Protein AF-A0A388SRF5-F1 (afdb_monomer)

Secondary structure (DSSP, 8-state):
---TT----PPP--TT---S-----HHHHHT-PBPBGGGHHHHHTTSS-GGGEEEEPTT-EEE-TTS-EEE-SS-EEEEPBSS---S-TT-----BTTB-TTT--BTTGGG--HHHHH--SS--HHHHHHTTSSBPPHHHHHHHHHHTHHHHHHHHHTT-----TTTTTS-----GGG-TTS-HHHHHHHHHHHHSHHHHHHHHHHHHHHHHHHHHHSTT--S--BPPSS------SSPPPHHHHHHHHHHHHHHHHHHHHHHHHHHHHHHHHHHH---TTTHHHHS-S-HHHHGGGGT-EEEEETTEEEEEPPPP---

Foldseek 3Di:
DDDPPPDPPDPDDDPPDPQAEPLPQPVLQVAADWAFPVLLVCLLQVVDHLLQKFKDAQQFFDQDPVRDTGGHNGMIIGGAACFQQDQDLPDTRSRGNQQPPVRSDGVSRVSGHPLNSQDTPVDNPSNVVCVPPRGDDLVSSLVSNLNSPVVVVVVVVVPDPDDDPPVVPPDPQLAASNHPPDPLVVLLVVLCVQQNCVLVVLLLQLLLVLLVVVCVVPPPDFDWDFSDLDDPDDPDPDDDDPVVVVSSVSNNVSQVSLQVSLVVLVVSLVCCCVPRVHDPSSCSSSNNDRSQSSSVVSQWHWDQDPVGITITGRGDPPD

pLDDT: mean 79.72, std 18.61, range [26.12, 98.12]

Radius of gyration: 23.51 Å; Cα contacts (8 Å, |Δi|>4): 416; chains: 1; bounding box: 69×32×76 Å

Mean predicted aligned error: 10.56 Å

Structure (mmCIF, N/CA/C/O backbone):
data_AF-A0A388SRF5-F1
#
_entry.id   AF-A0A388SRF5-F1
#
loop_
_atom_site.group_PDB
_atom_site.id
_atom_site.type_symbol
_atom_site.label_atom_id
_atom_site.label_alt_id
_atom_site.label_comp_id
_atom_site.label_asym_id
_atom_site.label_entity_id
_atom_site.label_seq_id
_atom_site.pdbx_PDB_ins_code
_atom_site.Cartn_x
_atom_site.Cartn_y
_atom_site.Cartn_z
_atom_site.occupancy
_atom_site.B_iso_or_equiv
_atom_site.auth_seq_id
_atom_site.auth_comp_id
_atom_site.auth_asym_id
_atom_site.auth_atom_id
_atom_site.pdbx_PDB_model_num
ATOM 1 N N . MET A 1 1 ? -29.590 14.985 -4.835 1.00 31.36 1 MET A N 1
ATOM 2 C CA . MET A 1 1 ? -30.450 14.327 -5.841 1.00 31.36 1 MET A CA 1
ATOM 3 C C . MET A 1 1 ? -29.876 14.630 -7.216 1.00 31.36 1 MET A C 1
ATOM 5 O O . MET A 1 1 ? -30.082 15.720 -7.735 1.00 31.36 1 MET A O 1
ATOM 9 N N . HIS A 1 2 ? -29.051 13.735 -7.749 1.00 30.69 2 HIS A N 1
ATOM 10 C CA . HIS A 1 2 ? -28.636 13.775 -9.150 1.00 30.69 2 HIS A CA 1
ATOM 11 C C . HIS A 1 2 ? -29.306 12.578 -9.807 1.00 30.69 2 HIS A C 1
ATOM 13 O O . HIS A 1 2 ? -29.075 11.446 -9.394 1.00 30.69 2 HIS A O 1
ATOM 19 N N . ASN A 1 3 ? -30.233 12.867 -10.720 1.00 26.12 3 ASN A N 1
ATOM 20 C CA . ASN A 1 3 ? -31.007 11.868 -11.442 1.00 26.12 3 ASN A CA 1
ATOM 21 C C . ASN A 1 3 ? -30.058 10.942 -12.207 1.00 26.12 3 ASN A C 1
ATOM 23 O O . ASN A 1 3 ? -29.286 11.401 -13.045 1.00 26.12 3 ASN A O 1
ATOM 27 N N . GLU A 1 4 ? -30.189 9.639 -11.981 1.00 35.47 4 GLU A N 1
ATOM 28 C CA . GLU A 1 4 ? -29.494 8.558 -12.696 1.00 35.47 4 GLU A CA 1
ATOM 29 C C . GLU A 1 4 ? -29.943 8.417 -14.170 1.00 35.47 4 GLU A C 1
ATOM 31 O O . GLU A 1 4 ? -29.686 7.402 -14.813 1.00 35.47 4 GLU A O 1
ATOM 36 N N . HIS A 1 5 ? -30.664 9.398 -14.723 1.00 38.97 5 HIS A N 1
ATOM 37 C CA . HIS A 1 5 ? -31.374 9.286 -16.003 1.00 38.97 5 HIS A CA 1
ATOM 38 C C . HIS A 1 5 ? -30.932 10.273 -17.085 1.00 38.97 5 HIS A C 1
ATOM 40 O O . HIS A 1 5 ? -31.520 10.269 -18.159 1.00 38.97 5 HIS A O 1
ATOM 46 N N . ASP A 1 6 ? -29.863 11.040 -16.861 1.00 39.50 6 ASP A N 1
ATOM 47 C CA . ASP A 1 6 ? -29.272 11.899 -17.898 1.00 39.50 6 ASP A CA 1
ATOM 48 C C . ASP A 1 6 ? -27.825 11.481 -18.206 1.00 39.50 6 ASP A C 1
ATOM 50 O O . ASP A 1 6 ? -26.863 12.239 -18.088 1.00 39.50 6 ASP A O 1
ATOM 54 N N . MET A 1 7 ? -27.661 10.211 -18.582 1.00 38.97 7 MET A N 1
ATOM 55 C CA . MET A 1 7 ? -26.461 9.750 -19.276 1.00 38.97 7 MET A CA 1
ATOM 56 C C . MET A 1 7 ? -26.741 9.829 -20.780 1.00 38.97 7 MET A C 1
ATOM 58 O O . MET A 1 7 ? -27.686 9.178 -21.234 1.00 38.97 7 MET A O 1
ATOM 62 N N . PRO A 1 8 ? -25.959 10.585 -21.576 1.00 41.16 8 PRO A N 1
ATOM 63 C CA . PRO A 1 8 ? -26.150 10.605 -23.018 1.00 41.16 8 PRO A CA 1
ATOM 64 C C . PRO A 1 8 ? -26.026 9.174 -23.539 1.00 41.16 8 PRO A C 1
ATOM 66 O O . PRO A 1 8 ? -25.048 8.481 -23.241 1.00 41.16 8 PRO A O 1
ATOM 69 N N . ALA A 1 9 ? -27.046 8.725 -24.274 1.00 40.16 9 ALA A N 1
ATOM 70 C CA . ALA A 1 9 ? -27.079 7.401 -24.870 1.00 40.16 9 ALA A CA 1
ATOM 71 C C . ALA A 1 9 ? -25.782 7.182 -25.660 1.00 40.16 9 ALA A C 1
ATOM 73 O O . ALA A 1 9 ? -25.520 7.855 -26.658 1.00 40.16 9 ALA A O 1
ATOM 74 N N . LEU A 1 10 ? -24.946 6.264 -25.169 1.00 42.97 10 LEU A N 1
ATOM 75 C CA . LEU A 1 10 ? -23.755 5.818 -25.877 1.00 42.97 10 LEU A CA 1
ATOM 76 C C . LEU A 1 10 ? -24.212 5.312 -27.244 1.00 42.97 10 LEU A C 1
ATOM 78 O O . LEU A 1 10 ? -25.029 4.394 -27.323 1.00 42.97 10 LEU A O 1
ATOM 82 N N . ALA A 1 11 ? -23.701 5.937 -28.306 1.00 38.53 11 ALA A N 1
ATOM 83 C CA . ALA A 1 11 ? -23.954 5.508 -29.673 1.00 38.53 11 ALA A CA 1
ATOM 84 C C . ALA A 1 11 ? -23.725 3.987 -29.802 1.00 38.53 11 ALA A C 1
ATOM 86 O O . ALA A 1 11 ? -22.796 3.459 -29.174 1.00 38.53 11 ALA A O 1
ATOM 87 N N . PRO A 1 12 ? -24.543 3.266 -30.593 1.00 43.41 12 PRO A N 1
ATOM 88 C CA . PRO A 1 12 ? -24.312 1.851 -30.836 1.00 43.41 12 PRO A CA 1
ATOM 89 C C . PRO A 1 12 ? -22.965 1.718 -31.550 1.00 43.41 12 PRO A C 1
ATOM 91 O O . PRO A 1 12 ? -22.741 2.327 -32.593 1.00 43.41 12 PRO A O 1
ATOM 94 N N . GLN A 1 13 ? -22.041 0.984 -30.939 1.00 47.69 13 GLN A N 1
ATOM 95 C CA . GLN A 1 13 ? -20.691 0.767 -31.456 1.00 47.69 13 GLN A CA 1
ATOM 96 C C . GLN A 1 13 ? -20.492 -0.726 -31.686 1.00 47.69 13 GLN A C 1
ATOM 98 O O . GLN A 1 13 ? -20.908 -1.536 -30.852 1.00 47.69 13 GLN A O 1
ATOM 103 N N . ASP A 1 14 ? -19.868 -1.047 -32.818 1.00 44.50 14 ASP A N 1
ATOM 104 C CA . ASP A 1 14 ? -19.641 -2.395 -33.329 1.00 44.50 14 ASP A CA 1
ATOM 105 C C . ASP A 1 14 ? -19.056 -3.349 -32.280 1.00 44.50 14 ASP A C 1
ATOM 107 O O . ASP A 1 14 ? -18.102 -3.040 -31.567 1.00 44.50 14 ASP A O 1
ATOM 111 N N . ALA A 1 15 ? -19.621 -4.554 -32.217 1.00 50.34 15 ALA A N 1
ATOM 112 C CA . ALA A 1 15 ? -19.328 -5.577 -31.215 1.00 50.34 15 ALA A CA 1
ATOM 113 C C . ALA A 1 15 ? -17.947 -6.260 -31.361 1.00 50.34 15 ALA A C 1
ATOM 115 O O . ALA A 1 15 ? -17.702 -7.265 -30.697 1.00 50.34 15 ALA A O 1
ATOM 116 N N . ALA A 1 16 ? -17.057 -5.765 -32.230 1.00 51.75 16 ALA A N 1
ATOM 117 C CA . ALA A 1 16 ? -15.935 -6.552 -32.749 1.00 51.75 16 ALA A CA 1
ATOM 118 C C . ALA A 1 16 ? -14.514 -6.084 -32.376 1.00 51.75 16 ALA A C 1
ATOM 120 O O . ALA A 1 16 ? -13.575 -6.814 -32.675 1.00 51.75 16 ALA A O 1
ATOM 121 N N . ALA A 1 17 ? -14.299 -4.945 -31.711 1.00 52.81 17 ALA A N 1
ATOM 122 C CA . ALA A 1 17 ? -12.946 -4.581 -31.271 1.00 52.81 17 ALA A CA 1
ATOM 123 C C . ALA A 1 17 ? -12.957 -3.567 -30.120 1.00 52.81 17 ALA A C 1
ATOM 125 O O . ALA A 1 17 ? -13.036 -2.365 -30.343 1.00 52.81 17 ALA A O 1
ATOM 126 N N . ASP A 1 18 ? -12.833 -4.050 -28.886 1.00 56.94 18 ASP A N 1
ATOM 127 C CA . ASP A 1 18 ? -12.350 -3.229 -27.769 1.00 56.94 18 ASP A CA 1
ATOM 128 C C . ASP A 1 18 ? -11.150 -3.973 -27.171 1.00 56.94 18 ASP A C 1
ATOM 130 O O . ASP A 1 18 ? -11.241 -4.572 -26.108 1.00 56.94 18 ASP A O 1
ATOM 134 N N . THR A 1 19 ? -10.048 -4.060 -27.926 1.00 68.00 19 THR A N 1
ATOM 135 C CA . THR A 1 19 ? -8.782 -4.672 -27.470 1.00 68.00 19 THR A CA 1
ATOM 136 C C . THR A 1 19 ? -7.872 -3.670 -26.757 1.00 68.00 19 THR A C 1
ATOM 138 O O . THR A 1 19 ? -6.746 -4.014 -26.414 1.00 68.00 19 THR A O 1
ATOM 141 N N . ASP A 1 20 ? -8.331 -2.431 -26.549 1.00 78.69 20 ASP A N 1
ATOM 142 C CA . ASP A 1 20 ? -7.516 -1.327 -26.048 1.00 78.69 20 ASP A CA 1
ATOM 143 C C . ASP A 1 20 ? -8.259 -0.431 -25.047 1.00 78.69 20 ASP A C 1
ATOM 145 O O . ASP A 1 20 ? -9.479 -0.451 -24.903 1.00 78.69 20 ASP A O 1
ATOM 149 N N . CYS A 1 21 ? -7.505 0.395 -24.320 1.00 87.19 21 CYS A N 1
ATOM 150 C CA . CYS A 1 21 ? -8.080 1.337 -23.363 1.00 87.19 21 CYS A CA 1
ATOM 151 C C . CYS A 1 21 ? -8.686 2.551 -24.078 1.00 87.19 21 CYS A C 1
ATOM 153 O O . CYS A 1 21 ? -7.993 3.276 -24.786 1.00 87.19 21 CYS A O 1
ATOM 155 N N . ARG A 1 22 ? -9.950 2.873 -23.776 1.00 88.88 22 ARG A N 1
ATOM 156 C CA . ARG A 1 22 ? -10.644 4.063 -24.313 1.00 88.88 22 ARG A CA 1
ATOM 157 C C . ARG A 1 22 ? -10.165 5.423 -23.779 1.00 88.88 22 ARG A C 1
ATOM 159 O O . ARG A 1 22 ? -10.770 6.440 -24.096 1.00 88.88 22 ARG A O 1
ATOM 166 N N . GLY A 1 23 ? -9.191 5.455 -22.867 1.00 88.88 23 GLY A N 1
ATOM 167 C CA . GLY A 1 23 ? -8.683 6.704 -22.279 1.00 88.88 23 GLY A CA 1
ATOM 168 C C . GLY A 1 23 ? -9.679 7.474 -21.395 1.00 88.88 23 GLY A C 1
ATOM 169 O O . GLY A 1 23 ? -9.514 8.668 -21.184 1.00 88.88 23 GLY A O 1
ATOM 170 N N . CYS A 1 24 ? -10.719 6.824 -20.855 1.00 90.62 24 CYS A N 1
ATOM 171 C CA . CYS A 1 24 ? -11.757 7.511 -20.064 1.00 90.62 24 CYS A CA 1
ATOM 172 C C . CYS A 1 24 ? -11.320 7.931 -18.647 1.00 90.62 24 CYS A C 1
ATOM 174 O O . CYS A 1 24 ? -12.043 8.655 -17.970 1.00 90.62 24 CYS A O 1
ATOM 176 N N . GLY A 1 25 ? -10.186 7.427 -18.152 1.00 90.19 25 GLY A N 1
ATOM 177 C CA . GLY A 1 25 ? -9.651 7.749 -16.823 1.00 90.19 25 GLY A CA 1
ATOM 178 C C . GLY A 1 25 ? -10.395 7.138 -15.623 1.00 90.19 25 GLY A C 1
ATOM 179 O O . GLY A 1 25 ? -9.896 7.241 -14.505 1.00 90.19 25 GLY A O 1
ATOM 180 N N . ILE A 1 26 ? -11.540 6.467 -15.811 1.00 90.88 26 ILE A N 1
ATOM 181 C CA . ILE A 1 26 ? -12.375 5.945 -14.707 1.00 90.88 26 ILE A CA 1
ATOM 182 C C . ILE A 1 26 ? -11.590 4.991 -13.797 1.00 90.88 26 ILE A C 1
ATOM 184 O O . ILE A 1 26 ? -11.581 5.161 -12.580 1.00 90.88 26 ILE A O 1
ATOM 188 N N . CYS A 1 27 ? -10.906 3.997 -14.365 1.00 89.81 27 CYS A N 1
ATOM 189 C CA . CYS A 1 27 ? -10.114 3.045 -13.584 1.00 89.81 27 CYS A CA 1
ATOM 190 C C . CYS A 1 27 ? -8.908 3.698 -12.899 1.00 89.81 27 CYS A C 1
ATOM 192 O O . CYS A 1 27 ? -8.581 3.368 -11.760 1.00 89.81 27 CYS A O 1
ATOM 194 N N . CYS A 1 28 ? -8.288 4.684 -13.550 1.00 92.00 28 CYS A N 1
ATOM 195 C CA . CYS A 1 28 ? -7.182 5.436 -12.980 1.00 92.00 28 CYS A CA 1
ATOM 196 C C . CYS A 1 28 ? -7.621 6.241 -11.747 1.00 92.00 28 CYS A C 1
ATOM 198 O O . CYS A 1 28 ? -6.890 6.262 -10.763 1.00 92.00 28 CYS A O 1
ATOM 200 N N . ARG A 1 29 ? -8.822 6.836 -11.756 1.00 90.88 29 ARG A N 1
ATOM 201 C CA . ARG A 1 29 ? -9.397 7.569 -10.607 1.00 90.88 29 ARG A CA 1
ATOM 202 C C . ARG A 1 29 ? -9.791 6.660 -9.439 1.00 90.88 29 ARG A C 1
ATOM 204 O O . ARG A 1 29 ? -9.851 7.117 -8.306 1.00 90.88 29 ARG A O 1
ATOM 211 N N . LYS A 1 30 ? -10.033 5.371 -9.699 1.00 85.69 30 LYS A N 1
ATOM 212 C CA . LYS A 1 30 ? -10.402 4.389 -8.668 1.00 85.69 30 LYS A CA 1
ATOM 213 C C . LYS A 1 30 ? -9.224 3.855 -7.850 1.00 85.69 30 LYS A C 1
ATOM 215 O O . LYS A 1 30 ? -9.470 3.250 -6.811 1.00 85.69 30 LYS A O 1
ATOM 220 N N . GLY A 1 31 ? -7.973 4.036 -8.283 1.00 80.94 31 GLY A N 1
ATOM 221 C CA . GLY A 1 31 ? -6.838 3.547 -7.490 1.00 80.94 31 GLY A CA 1
ATOM 222 C C . GLY A 1 31 ? -5.619 3.044 -8.244 1.00 80.94 31 GLY A C 1
ATOM 223 O O . GLY A 1 31 ? -4.676 2.640 -7.575 1.00 80.94 31 GLY A O 1
ATOM 224 N N . GLY A 1 32 ? -5.621 3.001 -9.580 1.00 86.69 32 GLY A N 1
ATOM 225 C CA . GLY A 1 32 ? -4.513 2.415 -10.348 1.00 86.69 32 GLY A CA 1
ATOM 226 C C . GLY A 1 32 ? -4.339 0.892 -10.157 1.00 86.69 32 GLY A C 1
ATOM 227 O O . GLY A 1 32 ? -4.970 0.302 -9.273 1.00 86.69 32 GLY A O 1
ATOM 228 N N . PRO A 1 33 ? -3.511 0.258 -11.004 1.00 93.75 33 PRO A N 1
ATOM 229 C CA . PRO A 1 33 ? -3.318 -1.191 -11.035 1.00 93.75 33 PRO A CA 1
ATOM 230 C C . PRO A 1 33 ? -2.450 -1.686 -9.876 1.00 93.75 33 PRO A C 1
ATOM 232 O O . PRO A 1 33 ? -1.516 -0.996 -9.448 1.00 93.75 33 PRO A O 1
ATOM 235 N N . ALA A 1 34 ? -2.728 -2.899 -9.413 1.00 95.38 34 ALA A N 1
ATOM 236 C CA . ALA A 1 34 ? -1.745 -3.719 -8.725 1.00 95.38 34 ALA A CA 1
ATOM 237 C C . ALA A 1 34 ? -0.711 -4.284 -9.704 1.00 95.38 34 ALA A C 1
ATOM 239 O O . ALA A 1 34 ? -0.944 -4.345 -10.912 1.00 95.38 34 ALA A O 1
ATOM 240 N N . LEU A 1 35 ? 0.451 -4.655 -9.168 1.00 97.38 35 LEU A N 1
ATOM 241 C CA . LEU A 1 35 ? 1.585 -5.109 -9.961 1.00 97.38 35 LEU A CA 1
ATOM 242 C C . LEU A 1 35 ? 1.737 -6.629 -9.920 1.00 97.38 35 LEU A C 1
ATOM 244 O O . LEU A 1 35 ? 1.521 -7.279 -8.891 1.00 97.38 35 LEU A O 1
ATOM 248 N N . HIS A 1 36 ? 2.142 -7.171 -11.062 1.00 97.25 36 HIS A N 1
ATOM 249 C CA . HIS A 1 36 ? 2.314 -8.597 -11.308 1.00 97.25 36 HIS A CA 1
ATOM 250 C C . HIS A 1 36 ? 3.731 -8.901 -11.798 1.00 97.25 36 HIS A C 1
ATOM 252 O O . HIS A 1 36 ? 4.481 -8.000 -12.165 1.00 97.25 36 HIS A O 1
ATOM 258 N N . ALA A 1 37 ? 4.121 -10.176 -11.802 1.00 97.25 37 ALA A N 1
ATOM 259 C CA . ALA A 1 37 ? 5.483 -10.597 -12.141 1.00 97.25 37 ALA A CA 1
ATOM 260 C C . ALA A 1 37 ? 5.952 -10.079 -13.516 1.00 97.25 37 ALA A C 1
ATOM 262 O O . ALA A 1 37 ? 7.117 -9.722 -13.684 1.00 97.25 37 ALA A O 1
ATOM 263 N N . GLU A 1 38 ? 5.04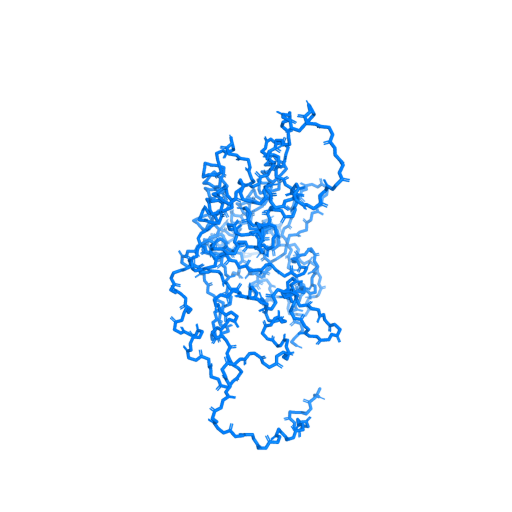0 -9.969 -14.488 1.00 95.88 38 GLU A N 1
ATOM 264 C CA . GLU A 1 38 ? 5.330 -9.401 -15.811 1.00 95.88 38 GLU A CA 1
ATOM 265 C C . GLU A 1 38 ? 5.687 -7.904 -15.777 1.00 95.88 38 GLU A C 1
ATOM 267 O O . GLU A 1 38 ? 6.398 -7.416 -16.655 1.00 95.88 38 GLU A O 1
ATOM 272 N N . ASP A 1 39 ? 5.264 -7.177 -14.742 1.00 98.12 39 ASP A N 1
ATOM 273 C CA . ASP A 1 39 ? 5.560 -5.755 -14.570 1.00 98.12 39 ASP A CA 1
ATOM 274 C C . ASP A 1 39 ? 6.981 -5.506 -14.051 1.00 98.12 39 ASP A C 1
ATOM 276 O O . ASP A 1 39 ? 7.483 -4.390 -14.173 1.00 98.12 39 ASP A O 1
ATOM 280 N N . LEU A 1 40 ? 7.683 -6.530 -13.545 1.00 97.94 40 LEU A N 1
ATOM 281 C CA . LEU A 1 40 ? 9.075 -6.402 -13.088 1.00 97.94 40 LEU A CA 1
ATOM 282 C C . LEU A 1 40 ? 10.014 -5.924 -14.209 1.00 97.94 40 LEU A C 1
ATOM 284 O O . LEU A 1 40 ? 10.985 -5.214 -13.950 1.00 97.94 40 LEU A O 1
ATOM 288 N N . ALA A 1 41 ? 9.704 -6.249 -15.469 1.00 97.25 41 ALA A N 1
ATOM 289 C CA . ALA A 1 41 ? 10.440 -5.742 -16.627 1.00 97.25 41 ALA A CA 1
ATOM 290 C C . ALA A 1 41 ? 10.391 -4.205 -16.737 1.00 97.25 41 ALA A C 1
ATOM 292 O O . ALA A 1 41 ? 11.363 -3.592 -17.175 1.00 97.25 41 ALA A O 1
ATOM 293 N N . LEU A 1 42 ? 9.303 -3.570 -16.283 1.00 97.94 42 LEU A N 1
ATOM 294 C CA . LEU A 1 42 ? 9.156 -2.112 -16.293 1.00 97.94 42 LEU A CA 1
ATOM 295 C C . LEU A 1 42 ? 10.108 -1.429 -15.302 1.00 97.94 42 LEU A C 1
ATOM 297 O O . LEU A 1 42 ? 10.551 -0.312 -15.564 1.00 97.94 42 LEU A O 1
ATOM 301 N N . PHE A 1 43 ? 10.446 -2.097 -14.194 1.00 97.38 43 PHE A N 1
ATOM 302 C CA . PHE A 1 43 ? 11.424 -1.606 -13.216 1.00 97.38 43 PHE A CA 1
ATOM 303 C C . PHE A 1 43 ? 12.855 -1.797 -13.703 1.00 97.38 43 PHE A C 1
ATOM 305 O O . PHE A 1 43 ? 13.665 -0.876 -13.597 1.00 97.38 43 PHE A O 1
ATOM 312 N N . ARG A 1 44 ? 13.158 -2.957 -14.302 1.00 95.31 44 ARG A N 1
ATOM 313 C CA . ARG A 1 44 ? 14.469 -3.206 -14.919 1.00 95.31 44 ARG A CA 1
ATOM 314 C C . ARG A 1 44 ? 14.793 -2.123 -15.950 1.00 95.31 44 ARG A C 1
ATOM 316 O O . ARG A 1 44 ? 15.806 -1.445 -15.816 1.00 95.31 44 ARG A O 1
ATOM 323 N N . ALA A 1 45 ? 13.857 -1.878 -16.868 1.00 94.44 45 ALA A N 1
ATOM 324 C CA . ALA A 1 45 ? 13.980 -0.885 -17.935 1.00 94.44 45 ALA A CA 1
ATOM 325 C C . ALA A 1 45 ? 13.851 0.583 -17.472 1.00 94.44 45 ALA A C 1
ATOM 327 O O . ALA A 1 45 ? 14.079 1.497 -18.258 1.00 94.44 45 ALA A O 1
ATOM 328 N N . GLY A 1 46 ? 13.468 0.844 -16.216 1.00 94.50 46 GLY A N 1
ATOM 329 C CA . GLY A 1 46 ? 13.333 2.207 -15.684 1.00 94.50 46 GLY A CA 1
ATOM 330 C C . GLY A 1 46 ? 12.078 2.970 -16.115 1.00 94.50 46 GLY A C 1
ATOM 331 O O . GLY A 1 46 ? 11.999 4.177 -15.905 1.00 94.50 46 GLY A O 1
ATOM 332 N N . HIS A 1 47 ? 11.080 2.295 -16.688 1.00 96.00 47 HIS A N 1
ATOM 333 C CA . HIS A 1 47 ? 9.771 2.897 -16.973 1.00 96.00 47 HIS A CA 1
ATOM 334 C C . HIS A 1 47 ? 8.936 3.098 -15.704 1.00 96.00 47 HIS A C 1
ATOM 336 O O . HIS A 1 47 ? 8.105 4.004 -15.639 1.00 96.00 47 HIS A O 1
ATOM 342 N N . LEU A 1 48 ? 9.160 2.253 -14.695 1.00 96.88 48 LEU A N 1
ATOM 343 C CA . LEU A 1 48 ? 8.649 2.404 -13.339 1.00 96.88 48 LEU A CA 1
ATOM 344 C C . LEU A 1 48 ? 9.815 2.398 -12.346 1.00 96.88 48 LEU A C 1
ATOM 346 O O . LEU A 1 48 ? 10.877 1.847 -12.622 1.00 96.88 48 LEU A O 1
ATOM 350 N N . ALA A 1 49 ? 9.592 3.004 -11.184 1.00 95.69 49 ALA A N 1
ATOM 351 C CA . ALA A 1 49 ? 10.552 3.114 -10.099 1.00 95.69 49 ALA A CA 1
ATOM 352 C C . ALA A 1 49 ? 9.837 2.807 -8.771 1.00 95.69 49 ALA A C 1
ATOM 354 O O . ALA A 1 49 ? 8.612 2.975 -8.697 1.00 95.69 49 ALA A O 1
ATOM 355 N N . PRO A 1 50 ? 10.559 2.370 -7.726 1.00 96.00 50 PRO A N 1
ATOM 356 C CA . PRO A 1 50 ? 9.984 2.089 -6.409 1.00 96.00 50 PRO A CA 1
ATOM 357 C C . PRO A 1 50 ? 9.100 3.220 -5.856 1.00 96.00 50 PRO A C 1
ATOM 359 O O . PRO A 1 50 ? 7.991 2.970 -5.395 1.00 96.00 50 PRO A O 1
ATOM 362 N N . GLU A 1 51 ? 9.517 4.479 -6.005 1.00 93.94 51 GLU A N 1
ATOM 363 C CA . GLU A 1 51 ? 8.761 5.674 -5.587 1.00 93.94 51 GLU A CA 1
ATOM 364 C C . GLU A 1 51 ? 7.408 5.866 -6.301 1.00 93.94 51 GLU A C 1
ATOM 366 O O . GLU A 1 51 ? 6.525 6.560 -5.795 1.00 93.94 51 GLU A O 1
ATOM 371 N N . HIS A 1 52 ? 7.192 5.221 -7.453 1.00 95.81 52 HIS A N 1
ATOM 372 C CA . HIS A 1 52 ? 5.898 5.207 -8.146 1.00 95.81 52 HIS A CA 1
ATOM 373 C C . HIS A 1 52 ? 4.900 4.217 -7.530 1.00 95.81 52 HIS A C 1
ATOM 375 O O . HIS A 1 52 ? 3.762 4.104 -8.002 1.00 95.81 52 HIS A O 1
ATOM 381 N N . CYS A 1 53 ? 5.307 3.491 -6.492 1.00 96.38 53 CYS A N 1
ATOM 382 C CA . CYS A 1 53 ? 4.538 2.416 -5.894 1.00 96.38 53 CYS A CA 1
ATOM 383 C C . CYS A 1 53 ? 4.112 2.738 -4.461 1.00 96.38 53 CYS A C 1
ATOM 385 O O . CYS A 1 53 ? 4.634 3.625 -3.787 1.00 96.38 53 CYS A O 1
ATOM 387 N N . LEU A 1 54 ? 3.110 1.997 -4.016 1.00 94.75 54 LEU A N 1
ATOM 388 C CA . LEU A 1 54 ? 2.641 1.919 -2.645 1.00 94.75 54 LEU A CA 1
ATOM 389 C C . LEU A 1 54 ? 2.508 0.439 -2.297 1.00 94.75 54 LEU A C 1
ATOM 391 O O . LEU A 1 54 ? 1.995 -0.338 -3.108 1.00 94.75 54 LEU A O 1
ATOM 395 N N . THR A 1 55 ? 2.876 0.085 -1.070 1.00 95.38 55 THR A N 1
ATOM 396 C CA . THR A 1 55 ? 2.608 -1.244 -0.521 1.00 95.38 55 THR A CA 1
ATOM 397 C C . THR A 1 55 ? 1.421 -1.197 0.432 1.00 95.38 55 THR A C 1
ATOM 399 O O . THR A 1 55 ? 1.372 -0.393 1.365 1.00 95.38 55 THR A O 1
ATOM 402 N N . LEU A 1 56 ? 0.450 -2.076 0.201 1.00 92.06 56 LEU A N 1
ATOM 403 C CA . LEU A 1 56 ? -0.527 -2.456 1.215 1.00 92.06 56 LEU A CA 1
ATOM 404 C C . LEU A 1 56 ? -0.004 -3.727 1.876 1.00 92.06 56 LEU A C 1
ATOM 406 O O . LEU A 1 56 ? 0.204 -4.732 1.196 1.00 92.06 56 LEU A O 1
ATOM 410 N N . ARG A 1 57 ? 0.272 -3.667 3.179 1.00 91.25 57 ARG A N 1
ATOM 411 C CA . ARG A 1 57 ? 0.863 -4.800 3.900 1.00 91.25 57 ARG A CA 1
ATOM 412 C C . ARG A 1 57 ? -0.108 -5.974 3.932 1.00 91.25 57 ARG A C 1
ATOM 414 O O . ARG A 1 57 ? -1.327 -5.784 3.874 1.00 91.25 57 ARG A O 1
ATOM 421 N N . ALA A 1 58 ? 0.443 -7.181 4.068 1.00 88.75 58 ALA A N 1
ATOM 422 C CA . ALA A 1 58 ? -0.361 -8.350 4.390 1.00 88.75 58 ALA A CA 1
ATOM 423 C C . ALA A 1 58 ? -1.279 -8.005 5.568 1.00 88.75 58 ALA A C 1
ATOM 425 O O . ALA A 1 58 ? -0.855 -7.339 6.511 1.00 88.75 58 ALA A O 1
ATOM 426 N N . GLY A 1 59 ? -2.541 -8.386 5.435 1.00 86.00 59 GLY A N 1
ATOM 427 C CA . GLY A 1 59 ? -3.616 -8.238 6.397 1.00 86.00 59 GLY A CA 1
ATOM 428 C C . GLY A 1 59 ? -4.217 -6.844 6.573 1.00 86.00 59 GLY A C 1
ATOM 429 O O . GLY A 1 59 ? -5.247 -6.706 7.233 1.00 86.00 59 GLY A O 1
ATOM 430 N N . GLU A 1 60 ? -3.667 -5.808 5.936 1.00 86.69 60 GLU A N 1
ATOM 431 C CA . GLU A 1 60 ? -4.387 -4.539 5.832 1.00 86.69 60 GLU A CA 1
ATOM 432 C C . GLU A 1 60 ? -5.739 -4.732 5.138 1.00 86.69 60 GLU A C 1
ATOM 434 O O . GLU A 1 60 ? -5.865 -5.511 4.190 1.00 86.69 60 GLU A O 1
ATOM 439 N N . LEU A 1 61 ? -6.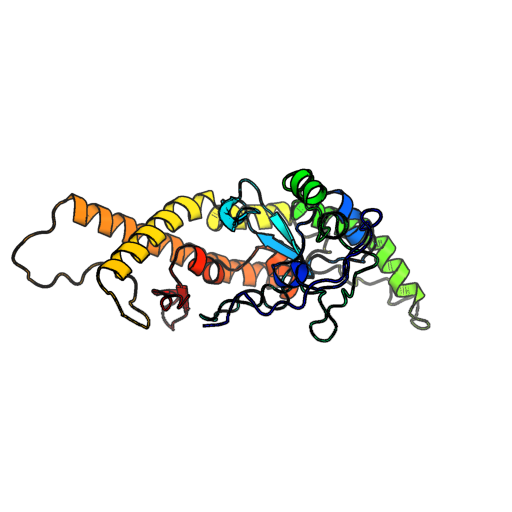742 -3.964 5.570 1.00 83.19 61 LEU A N 1
ATOM 440 C CA . LEU A 1 61 ? -8.014 -3.893 4.864 1.00 83.19 61 LEU A CA 1
ATOM 441 C C . LEU A 1 61 ? -7.818 -3.205 3.508 1.00 83.19 61 LEU A C 1
ATOM 443 O O . LEU A 1 61 ? -7.414 -2.039 3.425 1.00 83.19 61 LEU A O 1
ATOM 447 N N . ALA A 1 62 ? -8.163 -3.921 2.446 1.00 84.56 62 ALA A N 1
ATOM 448 C CA . ALA A 1 62 ? -8.205 -3.416 1.085 1.00 84.56 62 ALA A CA 1
ATOM 449 C C . ALA A 1 62 ? -9.574 -3.703 0.467 1.00 84.56 62 ALA A C 1
ATOM 451 O O . ALA A 1 62 ? -10.261 -4.655 0.836 1.00 84.56 62 ALA A O 1
ATOM 452 N N . ARG A 1 63 ? -9.985 -2.849 -0.471 1.00 85.62 63 ARG A N 1
ATOM 453 C CA . ARG A 1 63 ? -11.225 -3.050 -1.216 1.00 85.62 63 ARG A CA 1
ATOM 454 C C . ARG A 1 63 ? -10.976 -4.047 -2.340 1.00 85.62 63 ARG A C 1
ATOM 456 O O . ARG A 1 63 ? -10.108 -3.801 -3.176 1.00 85.62 63 ARG A O 1
ATOM 463 N N . ASP A 1 64 ? -11.736 -5.130 -2.352 1.00 85.69 64 ASP A N 1
ATOM 464 C CA . ASP A 1 64 ? -11.698 -6.125 -3.421 1.00 85.69 64 ASP A CA 1
ATOM 465 C C . ASP A 1 64 ? -12.624 -5.718 -4.598 1.00 85.69 64 ASP A C 1
ATOM 467 O O . ASP A 1 64 ? -13.307 -4.690 -4.543 1.00 85.69 64 ASP A O 1
ATOM 471 N N . LEU A 1 65 ? -12.633 -6.488 -5.691 1.00 81.00 65 LEU A N 1
ATOM 472 C CA . LEU A 1 65 ? -13.366 -6.207 -6.932 1.00 81.00 65 LEU A CA 1
ATOM 473 C C . LEU A 1 65 ? -14.884 -6.092 -6.739 1.00 81.00 65 LEU A C 1
ATOM 475 O O . LEU A 1 65 ? -15.533 -5.336 -7.459 1.00 81.00 65 LEU A O 1
ATOM 479 N N . ASP A 1 66 ? -15.444 -6.807 -5.765 1.00 82.38 66 ASP A N 1
ATOM 480 C CA . ASP A 1 66 ? -16.857 -6.722 -5.369 1.00 82.38 66 ASP A CA 1
ATOM 481 C C . ASP A 1 66 ? -17.164 -5.503 -4.480 1.00 82.38 66 ASP A C 1
ATOM 483 O O . ASP A 1 66 ? -18.291 -5.308 -4.022 1.00 82.38 66 ASP A O 1
ATOM 487 N N . GLY A 1 67 ? -16.154 -4.675 -4.213 1.00 82.44 67 GLY A N 1
ATOM 488 C CA . GLY A 1 67 ? -16.261 -3.494 -3.380 1.00 82.44 67 GLY A CA 1
ATOM 489 C C . GLY A 1 67 ? -16.200 -3.776 -1.882 1.00 82.44 67 GLY A C 1
ATOM 490 O O . GLY A 1 67 ? -16.240 -2.812 -1.118 1.00 82.44 67 GLY A O 1
ATOM 491 N N . GLN A 1 68 ? -16.076 -5.026 -1.436 1.00 83.75 68 GLN A N 1
ATOM 492 C CA . GLN A 1 68 ? -15.997 -5.347 -0.012 1.00 83.75 68 GLN A CA 1
ATOM 493 C C . GLN A 1 68 ? -14.596 -5.066 0.538 1.00 83.75 68 GLN A C 1
ATOM 495 O O . GLN A 1 68 ? -13.593 -5.279 -0.145 1.00 83.75 68 GLN A O 1
ATOM 500 N N . LEU A 1 69 ? -14.520 -4.576 1.778 1.00 83.44 69 LEU A N 1
ATOM 501 C CA . LEU A 1 69 ? -13.253 -4.447 2.496 1.00 83.44 69 LEU A CA 1
ATOM 502 C C . LEU A 1 69 ? -12.891 -5.793 3.109 1.00 83.44 69 LEU A C 1
ATOM 504 O O . LEU A 1 69 ? -13.674 -6.357 3.869 1.00 83.44 69 LEU A O 1
ATOM 508 N N . ARG A 1 70 ? -11.706 -6.300 2.780 1.00 85.88 70 ARG A N 1
ATOM 509 C CA . ARG A 1 70 ? -11.200 -7.572 3.293 1.00 85.88 70 ARG A CA 1
ATOM 510 C C . ARG A 1 70 ? -9.726 -7.445 3.670 1.00 85.88 70 ARG A C 1
ATOM 512 O O . ARG A 1 70 ? -9.015 -6.660 3.035 1.00 85.88 70 ARG A O 1
ATOM 519 N N . PRO A 1 71 ? -9.265 -8.176 4.697 1.00 87.69 71 PRO A N 1
ATOM 520 C CA . PRO A 1 71 ? -7.847 -8.243 5.003 1.00 87.69 71 PRO A CA 1
ATOM 521 C C . PRO A 1 71 ? -7.116 -8.929 3.849 1.00 87.69 71 PRO A C 1
ATOM 523 O O . PRO A 1 71 ? -7.572 -9.942 3.318 1.00 87.69 71 PRO A O 1
ATOM 526 N N . LEU A 1 72 ? -5.986 -8.364 3.448 1.00 88.56 72 LEU A N 1
ATOM 527 C CA . LEU A 1 72 ? -5.131 -8.956 2.430 1.00 88.56 72 LEU A CA 1
ATOM 528 C C . LEU A 1 72 ? -4.459 -10.237 2.949 1.00 88.56 72 LEU A C 1
ATOM 530 O O . LEU A 1 72 ? -3.854 -10.233 4.010 1.00 88.56 72 LEU A O 1
ATOM 534 N N . GLU A 1 73 ? -4.478 -11.333 2.197 1.00 86.94 73 GLU A N 1
ATOM 535 C CA . GLU A 1 73 ? -3.761 -12.556 2.615 1.00 86.94 73 GLU A CA 1
ATOM 536 C C . GLU A 1 73 ? -2.236 -12.409 2.527 1.00 86.94 73 GLU A C 1
ATOM 538 O O . GLU A 1 73 ? -1.477 -13.051 3.251 1.00 86.94 73 GLU A O 1
ATOM 543 N N . ARG A 1 74 ? -1.783 -11.570 1.596 1.00 89.25 74 ARG A N 1
ATOM 544 C CA . ARG A 1 74 ? -0.381 -11.281 1.292 1.00 89.25 74 ARG A CA 1
ATOM 545 C C . ARG A 1 74 ? -0.269 -9.803 0.976 1.00 89.25 74 ARG A C 1
ATOM 547 O O . ARG A 1 74 ? -1.269 -9.172 0.644 1.00 89.25 74 ARG A O 1
ATOM 554 N N . GLU A 1 75 ? 0.929 -9.248 1.059 1.00 93.19 75 GLU A N 1
ATOM 555 C CA . GLU A 1 75 ? 1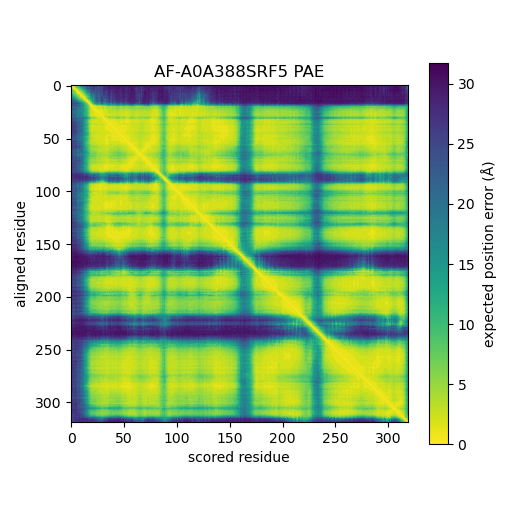.106 -7.862 0.648 1.00 93.19 75 GLU A CA 1
ATOM 556 C C . GLU A 1 75 ? 0.728 -7.632 -0.820 1.00 93.19 75 GLU A C 1
ATOM 558 O O . GLU A 1 75 ? 0.739 -8.539 -1.656 1.00 93.19 75 GLU A O 1
ATOM 563 N N . LEU A 1 76 ? 0.375 -6.387 -1.114 1.00 93.94 76 LEU A N 1
ATOM 564 C CA . LEU A 1 76 ? -0.058 -5.941 -2.421 1.00 93.94 76 LEU A CA 1
ATOM 565 C C . LEU A 1 76 ? 0.721 -4.684 -2.798 1.00 93.94 76 LEU A C 1
ATOM 567 O O . LEU A 1 76 ? 0.455 -3.601 -2.269 1.00 93.94 76 LEU A O 1
ATOM 571 N N . VAL A 1 77 ? 1.650 -4.820 -3.744 1.00 96.88 77 VAL A N 1
ATOM 572 C CA . VAL A 1 77 ? 2.319 -3.672 -4.357 1.00 96.88 77 VAL A CA 1
ATOM 573 C C . VAL A 1 77 ? 1.476 -3.168 -5.520 1.00 96.88 77 VAL A C 1
ATOM 575 O O . VAL A 1 77 ? 1.048 -3.929 -6.392 1.00 96.88 77 VAL A O 1
ATOM 578 N N . LYS A 1 78 ? 1.218 -1.864 -5.534 1.00 95.56 78 LYS A N 1
ATOM 579 C CA . LYS A 1 78 ? 0.432 -1.218 -6.581 1.00 95.56 78 LYS A CA 1
ATOM 580 C C . LYS A 1 78 ? 0.975 0.156 -6.926 1.00 95.56 78 LYS A C 1
ATOM 582 O O . LYS A 1 78 ? 1.720 0.744 -6.143 1.00 95.56 78 LYS A O 1
ATOM 587 N N . LEU A 1 79 ? 0.570 0.696 -8.073 1.00 96.00 79 LEU A N 1
ATOM 588 C CA . LEU A 1 79 ? 0.893 2.085 -8.387 1.00 96.00 79 LEU A CA 1
ATOM 589 C C . LEU A 1 79 ? 0.263 3.015 -7.350 1.00 96.00 79 LEU A C 1
ATOM 591 O O . LEU A 1 79 ? -0.919 2.886 -7.012 1.00 96.00 79 LEU A O 1
ATOM 595 N N . ARG A 1 80 ? 1.067 3.948 -6.835 1.00 93.69 80 ARG A N 1
ATOM 596 C CA . ARG A 1 80 ? 0.607 4.867 -5.796 1.00 93.69 80 ARG A CA 1
ATOM 597 C C . ARG A 1 80 ? -0.410 5.865 -6.351 1.00 93.69 80 ARG A C 1
ATOM 599 O O . ARG A 1 80 ? -0.365 6.226 -7.534 1.00 93.69 80 ARG A O 1
ATOM 606 N N . PRO A 1 81 ? -1.304 6.375 -5.498 1.00 91.19 81 PRO A N 1
ATOM 607 C CA . PRO A 1 81 ? -2.092 7.536 -5.853 1.00 91.19 81 PRO A CA 1
ATOM 608 C C . PRO A 1 81 ? -1.248 8.823 -5.845 1.00 91.19 81 PRO A C 1
ATOM 610 O O . PRO A 1 81 ? -0.184 8.888 -5.217 1.00 91.19 81 PRO A O 1
ATOM 613 N N . ARG A 1 82 ? -1.746 9.878 -6.504 1.00 86.00 82 ARG A N 1
ATOM 614 C CA . ARG A 1 82 ? -1.126 11.217 -6.496 1.00 86.00 82 ARG A CA 1
ATOM 615 C C . ARG A 1 82 ? -0.996 11.765 -5.082 1.00 86.00 82 ARG A C 1
ATOM 617 O O . ARG A 1 82 ? 0.038 12.331 -4.733 1.00 86.00 82 ARG A O 1
ATOM 624 N N . GLN A 1 83 ? -2.029 11.570 -4.266 1.00 75.81 83 GLN A N 1
ATOM 625 C CA . GLN A 1 83 ? -2.019 11.971 -2.872 1.00 75.81 83 GLN A CA 1
ATOM 626 C C . GLN A 1 83 ? -2.377 10.779 -1.994 1.00 75.81 83 GLN A C 1
ATOM 628 O O . GLN A 1 83 ? -3.534 10.401 -1.839 1.00 75.81 83 GLN A O 1
ATOM 633 N N . ILE A 1 84 ? -1.356 10.199 -1.373 1.00 65.75 84 ILE A N 1
ATOM 634 C CA . ILE A 1 84 ? -1.563 9.239 -0.293 1.00 65.75 84 ILE A CA 1
ATOM 635 C C . ILE A 1 84 ? -2.147 10.010 0.887 1.00 65.75 84 ILE A C 1
ATOM 637 O O . ILE A 1 84 ? -1.675 11.106 1.175 1.00 65.75 84 ILE A O 1
ATOM 641 N N . LEU A 1 85 ? -3.199 9.459 1.500 1.00 57.12 85 LEU A N 1
ATOM 642 C CA . LEU A 1 85 ? -3.956 9.952 2.660 1.00 57.12 85 LEU A CA 1
ATOM 643 C C . LEU A 1 85 ? -3.083 10.684 3.705 1.00 57.12 85 LEU A C 1
ATOM 645 O O . LEU A 1 85 ? -2.729 10.136 4.746 1.00 57.12 85 LEU A O 1
ATOM 649 N N . ARG A 1 86 ? -2.744 11.951 3.448 1.00 49.53 86 ARG A N 1
ATOM 650 C CA . ARG A 1 86 ? -2.063 12.829 4.399 1.00 49.53 86 ARG A CA 1
ATOM 651 C C . ARG A 1 86 ? -3.132 13.431 5.290 1.00 49.53 86 ARG A C 1
ATOM 653 O O . ARG A 1 86 ? -3.795 14.364 4.855 1.00 49.53 86 ARG A O 1
ATOM 660 N N . GLN A 1 87 ? -3.307 12.855 6.483 1.00 44.88 87 GLN A N 1
ATOM 661 C CA . GLN A 1 87 ? -3.902 13.465 7.692 1.00 44.88 87 GLN A CA 1
ATOM 662 C C . GLN A 1 87 ? -5.217 14.256 7.514 1.00 44.88 87 GLN A C 1
ATOM 664 O O . GLN A 1 87 ? -5.587 15.057 8.367 1.00 44.88 87 GLN A O 1
ATOM 669 N N . SER A 1 88 ? -5.949 14.044 6.424 1.00 38.59 88 SER A N 1
ATOM 670 C CA . SER A 1 88 ? -7.159 14.785 6.100 1.00 38.59 88 SER A CA 1
ATOM 671 C C . SER A 1 88 ? -8.360 13.881 6.300 1.00 38.59 88 SER A C 1
ATOM 673 O O . SER A 1 88 ? -8.494 12.847 5.645 1.00 38.59 88 SER A O 1
ATOM 675 N N . ALA A 1 89 ? -9.276 14.329 7.156 1.00 41.97 89 ALA A N 1
ATOM 676 C CA . ALA A 1 89 ? -10.587 13.726 7.378 1.00 41.97 89 ALA A CA 1
ATOM 677 C C . ALA A 1 89 ? -11.474 13.665 6.112 1.00 41.97 89 ALA A C 1
ATOM 679 O O . ALA A 1 89 ? -12.573 13.128 6.174 1.00 41.97 89 ALA A O 1
ATOM 680 N N . ARG A 1 90 ? -11.027 14.209 4.965 1.00 42.72 90 ARG A N 1
ATOM 681 C CA . ARG A 1 90 ? -11.779 14.220 3.695 1.00 42.72 90 ARG A CA 1
ATOM 682 C C . ARG A 1 90 ? -11.451 13.071 2.736 1.00 42.72 90 ARG A C 1
ATOM 684 O O . ARG A 1 90 ? -11.982 13.054 1.632 1.00 42.72 90 ARG A O 1
ATOM 691 N N . GLY A 1 91 ? -10.598 12.124 3.132 1.00 53.69 91 GLY A N 1
ATOM 692 C CA . GLY A 1 91 ? -10.130 11.069 2.231 1.00 53.69 91 GLY A CA 1
ATOM 693 C C . GLY A 1 91 ? -9.103 11.596 1.219 1.00 53.69 91 GLY A C 1
ATOM 694 O O . GLY A 1 91 ? -9.130 12.749 0.798 1.00 53.69 91 GLY A O 1
ATOM 695 N N . GLY A 1 92 ? -8.116 10.771 0.892 1.00 61.56 92 GLY A N 1
ATOM 696 C CA . GLY A 1 92 ? -7.049 11.095 -0.048 1.00 61.56 92 GLY A CA 1
ATOM 697 C C . GLY A 1 92 ? -7.524 10.896 -1.481 1.00 61.56 92 GLY A C 1
ATOM 698 O O . GLY A 1 92 ? -8.404 10.072 -1.736 1.00 61.56 92 GLY A O 1
ATOM 699 N N . ASP A 1 93 ? -6.925 11.634 -2.414 1.00 77.50 93 ASP A N 1
ATOM 700 C CA . ASP A 1 93 ? -7.144 11.415 -3.840 1.00 77.50 93 ASP A CA 1
ATOM 701 C C . ASP A 1 93 ? -6.494 10.092 -4.253 1.00 77.50 93 ASP A C 1
ATOM 703 O O . ASP A 1 93 ? -5.285 10.034 -4.455 1.00 77.50 93 ASP A O 1
ATOM 707 N N . TRP A 1 94 ? -7.303 9.039 -4.391 1.00 84.38 94 TRP A N 1
ATOM 708 C CA . TRP A 1 94 ? -6.866 7.719 -4.855 1.00 84.38 94 TRP A CA 1
ATOM 709 C C . TRP A 1 94 ? -6.538 7.669 -6.354 1.00 84.38 94 TRP A C 1
ATOM 711 O O . TRP A 1 94 ? -6.179 6.610 -6.869 1.00 84.38 94 TRP A O 1
ATOM 721 N N . THR A 1 95 ? -6.619 8.790 -7.070 1.00 91.56 95 THR A N 1
ATOM 722 C CA . THR A 1 95 ? -6.251 8.851 -8.481 1.00 91.56 95 THR A CA 1
ATOM 723 C C . THR A 1 95 ? -4.805 8.412 -8.687 1.00 91.56 95 THR A C 1
ATOM 725 O O . THR A 1 95 ? -3.884 8.959 -8.083 1.00 91.56 95 THR A O 1
ATOM 728 N N . CYS A 1 96 ? -4.609 7.437 -9.577 1.00 94.44 96 CYS A N 1
ATOM 729 C CA . CYS A 1 96 ? -3.307 6.923 -9.992 1.00 94.44 96 CYS A CA 1
ATOM 730 C C . CYS A 1 96 ? -2.339 8.062 -10.338 1.00 94.44 96 CYS A C 1
ATOM 732 O O . CYS A 1 96 ? -2.707 9.000 -11.052 1.00 94.44 96 CYS A O 1
ATOM 734 N N . LEU A 1 97 ? -1.091 7.942 -9.879 1.00 94.62 97 LEU A N 1
ATOM 735 C CA . LEU A 1 97 ? -0.027 8.927 -10.079 1.00 94.62 97 LEU A CA 1
ATOM 736 C C . LEU A 1 97 ? 0.097 9.411 -11.535 1.00 94.62 97 LEU A C 1
ATOM 738 O O . LEU A 1 97 ? 0.259 10.609 -11.779 1.00 94.62 97 LEU A O 1
ATOM 742 N N . PHE A 1 98 ? -0.036 8.488 -12.492 1.00 95.75 98 PHE A N 1
ATOM 743 C CA . PHE A 1 98 ? 0.189 8.732 -13.919 1.00 95.75 98 PHE A CA 1
ATOM 744 C C . PHE A 1 98 ? -1.036 9.227 -14.698 1.00 95.75 98 PHE A C 1
ATOM 746 O O . PHE A 1 98 ? -0.947 9.391 -15.917 1.00 95.75 98 PHE A O 1
ATOM 753 N N . LEU A 1 99 ? -2.185 9.445 -14.049 1.00 95.25 99 LEU A N 1
ATOM 754 C CA . LEU A 1 99 ? -3.322 10.077 -14.717 1.00 95.25 99 LEU A CA 1
ATOM 755 C C . LEU A 1 99 ? -3.101 11.588 -14.804 1.00 95.25 99 LEU A C 1
ATOM 757 O O . LEU A 1 99 ? -3.045 12.277 -13.782 1.00 95.25 99 LEU A O 1
ATOM 761 N N . ASN A 1 100 ? -3.070 12.117 -16.024 1.00 92.69 100 ASN A N 1
ATOM 762 C CA . ASN A 1 100 ? -3.302 13.532 -16.248 1.00 92.69 100 ASN A CA 1
A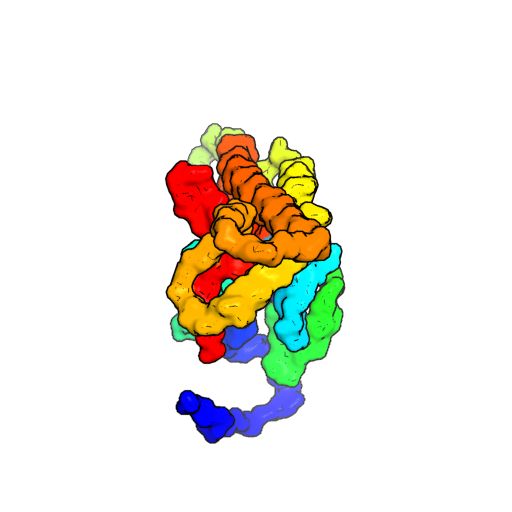TOM 763 C C . ASN A 1 100 ? -4.797 13.819 -16.065 1.00 92.69 100 ASN A C 1
ATOM 765 O O . ASN A 1 100 ? -5.641 13.339 -16.820 1.00 92.69 100 ASN A O 1
ATOM 769 N N . GLN A 1 101 ? -5.140 14.588 -15.033 1.00 88.31 101 GLN A N 1
ATOM 770 C CA . GLN A 1 101 ? -6.537 14.842 -14.690 1.00 88.31 101 GLN A CA 1
ATOM 771 C C . GLN A 1 101 ? -7.243 15.798 -15.657 1.00 88.31 101 GLN A C 1
ATOM 773 O O . GLN A 1 101 ? -8.472 15.774 -15.698 1.00 88.31 101 GLN A O 1
ATOM 778 N N . ALA A 1 102 ? -6.490 16.608 -16.412 1.00 90.25 102 ALA A N 1
ATOM 779 C CA . ALA A 1 102 ? -7.044 17.596 -17.334 1.00 90.25 102 ALA A CA 1
ATOM 780 C C . ALA A 1 102 ? -7.605 16.957 -18.613 1.00 90.25 102 ALA A C 1
ATOM 782 O O . ALA A 1 102 ? -8.615 17.416 -19.136 1.00 90.25 102 ALA A O 1
ATOM 783 N N . ASP A 1 103 ? -6.967 15.891 -19.100 1.00 92.44 103 ASP A N 1
ATOM 784 C CA . ASP A 1 103 ? -7.283 15.269 -20.393 1.00 92.44 103 ASP A CA 1
ATOM 785 C C . ASP A 1 103 ? -7.426 13.735 -20.328 1.00 92.44 103 ASP A C 1
ATOM 787 O O . ASP A 1 103 ? -7.585 13.079 -21.354 1.00 92.44 103 ASP A O 1
ATOM 791 N N . ASN A 1 104 ? -7.389 13.155 -19.123 1.00 93.06 104 ASN A N 1
ATOM 792 C CA . ASN A 1 104 ? -7.448 11.716 -18.845 1.00 93.06 104 ASN A CA 1
ATOM 793 C C . ASN A 1 104 ? -6.322 10.874 -19.475 1.00 93.06 104 ASN A C 1
ATOM 795 O O . ASN A 1 104 ? -6.410 9.641 -19.491 1.00 93.06 104 ASN A O 1
ATOM 799 N N . ARG A 1 105 ? -5.240 11.491 -19.966 1.00 92.25 105 ARG A N 1
ATOM 800 C CA . ARG A 1 105 ? -4.123 10.744 -20.553 1.00 92.25 105 ARG A CA 1
ATOM 801 C C . ARG A 1 105 ? -3.291 10.052 -19.479 1.00 92.25 105 ARG A C 1
ATOM 803 O O . ARG A 1 105 ? -3.019 10.608 -18.418 1.00 92.25 105 ARG A O 1
ATOM 810 N N . CYS A 1 106 ? -2.844 8.836 -19.778 1.00 93.56 106 CYS A N 1
ATOM 811 C CA . CYS A 1 106 ? -1.868 8.121 -18.961 1.00 93.56 106 CYS A CA 1
ATOM 812 C C . CYS A 1 106 ? -0.457 8.476 -19.440 1.00 93.56 106 CYS A C 1
ATOM 814 O O . CYS A 1 106 ? -0.124 8.226 -20.599 1.00 93.56 106 CYS A O 1
ATOM 816 N N . SER A 1 107 ? 0.383 9.029 -18.565 1.00 94.38 107 SER A N 1
ATOM 817 C CA . SER A 1 107 ? 1.761 9.392 -18.930 1.00 94.38 107 SER A CA 1
ATOM 818 C C . SER A 1 107 ? 2.672 8.184 -19.172 1.00 94.38 107 SER A C 1
ATOM 820 O O . SER A 1 107 ? 3.698 8.326 -19.825 1.00 94.38 107 SER A O 1
ATOM 822 N N . VAL A 1 108 ? 2.266 6.988 -18.733 1.00 94.88 108 VAL A N 1
ATOM 823 C CA . VAL A 1 108 ? 2.967 5.716 -18.982 1.00 94.88 108 VAL A CA 1
ATOM 824 C C . VAL A 1 108 ? 2.179 4.790 -19.914 1.00 94.88 108 VAL A C 1
ATOM 826 O O . VAL A 1 108 ? 2.294 3.575 -19.817 1.00 94.88 108 VAL A O 1
ATOM 829 N N . TYR A 1 109 ? 1.356 5.326 -20.828 1.00 93.62 109 TYR A N 1
ATOM 830 C CA . TYR A 1 109 ? 0.450 4.515 -21.661 1.00 93.62 109 TYR A CA 1
ATOM 831 C C . TYR A 1 109 ? 1.159 3.384 -22.440 1.00 93.62 109 TYR A C 1
ATOM 833 O O . TYR A 1 109 ? 0.639 2.272 -22.529 1.00 93.62 109 TYR A O 1
ATOM 841 N N . ALA A 1 110 ? 2.354 3.639 -22.979 1.00 94.75 110 ALA A N 1
ATOM 842 C CA . ALA A 1 110 ? 3.142 2.631 -23.701 1.00 94.75 110 ALA A CA 1
ATOM 843 C C . ALA A 1 110 ? 3.714 1.532 -22.784 1.00 94.75 110 ALA A C 1
ATOM 845 O O . ALA A 1 110 ? 3.971 0.420 -23.229 1.00 94.75 110 ALA A O 1
ATOM 846 N N . HIS A 1 111 ? 3.856 1.833 -21.494 1.00 96.50 111 HIS A N 1
ATOM 847 C CA . HIS A 1 111 ? 4.470 0.987 -20.471 1.00 96.50 111 HIS A CA 1
ATOM 848 C C . HIS A 1 111 ? 3.467 0.671 -19.352 1.00 96.50 111 HIS A C 1
ATOM 850 O O . HIS A 1 111 ? 3.818 0.584 -18.177 1.00 96.50 111 HIS A O 1
ATOM 856 N N . ARG A 1 112 ? 2.181 0.555 -19.712 1.00 95.44 112 ARG A N 1
ATOM 857 C CA . ARG A 1 112 ? 1.090 0.281 -18.767 1.00 95.44 112 ARG A CA 1
ATOM 858 C C . ARG A 1 112 ? 1.282 -1.080 -18.106 1.00 95.44 112 ARG A C 1
ATOM 860 O O . ARG A 1 112 ? 1.550 -2.016 -18.853 1.00 95.44 112 ARG A O 1
ATOM 867 N N . PRO A 1 113 ? 1.047 -1.221 -16.789 1.00 96.12 113 PRO A N 1
ATOM 868 C CA . PRO A 1 113 ? 1.105 -2.514 -16.106 1.00 96.12 113 PRO A CA 1
ATOM 869 C C . PRO A 1 113 ? 0.086 -3.546 -16.605 1.00 96.12 113 PRO A C 1
ATOM 871 O O . PRO A 1 113 ? -0.885 -3.196 -17.283 1.00 96.12 113 PRO A O 1
ATOM 874 N N . ALA A 1 114 ? 0.278 -4.797 -16.196 1.00 95.50 114 ALA A N 1
ATOM 875 C CA . ALA A 1 114 ? -0.539 -5.970 -16.492 1.00 95.50 114 ALA A CA 1
ATOM 876 C C . ALA A 1 114 ? -2.046 -5.713 -16.369 1.00 95.50 114 ALA A C 1
ATOM 878 O O . ALA A 1 114 ? -2.783 -5.791 -17.356 1.00 95.50 114 ALA A O 1
ATOM 879 N N . GLU A 1 115 ? -2.508 -5.304 -15.182 1.00 94.19 115 GLU A N 1
ATOM 880 C CA . GLU A 1 115 ? -3.929 -5.029 -14.940 1.00 94.19 115 GLU A CA 1
ATOM 881 C C . GLU A 1 115 ? -4.450 -3.879 -15.815 1.00 94.19 115 GLU A C 1
ATOM 883 O O . GLU A 1 115 ? -5.592 -3.913 -16.265 1.00 94.19 115 GLU A O 1
ATOM 888 N N . CYS A 1 116 ? -3.622 -2.873 -16.126 1.00 93.31 116 CYS A N 1
ATOM 889 C CA . CYS A 1 116 ? -4.018 -1.788 -17.029 1.00 93.31 116 CYS A CA 1
ATOM 890 C C . CYS A 1 116 ? -4.180 -2.240 -18.484 1.00 93.31 116 CYS A C 1
ATOM 892 O O . CYS A 1 116 ? -4.971 -1.630 -19.205 1.00 93.31 116 CYS A O 1
ATOM 894 N N . ARG A 1 117 ? -3.423 -3.249 -18.929 1.00 92.44 117 ARG A N 1
ATOM 895 C CA . ARG A 1 117 ? -3.586 -3.861 -20.256 1.00 92.44 117 ARG A CA 1
ATOM 896 C C . ARG A 1 117 ? -4.795 -4.799 -20.290 1.00 92.44 117 ARG A C 1
ATOM 898 O O . ARG A 1 117 ? -5.493 -4.843 -21.294 1.00 92.44 117 ARG A O 1
ATOM 905 N N . ALA A 1 118 ? -5.062 -5.501 -19.188 1.00 91.44 118 ALA A N 1
ATOM 906 C CA . ALA A 1 118 ? -6.174 -6.443 -19.062 1.00 91.44 118 ALA A CA 1
ATOM 907 C C . ALA A 1 118 ? -7.542 -5.772 -18.821 1.00 91.44 118 ALA A C 1
ATOM 909 O O . ALA A 1 118 ? -8.584 -6.383 -19.058 1.00 91.44 118 ALA A O 1
ATOM 910 N N . LEU A 1 119 ? -7.566 -4.538 -18.312 1.00 89.12 119 LEU A N 1
ATOM 911 C CA . LEU A 1 119 ? -8.802 -3.842 -17.967 1.00 89.12 119 LEU A CA 1
ATOM 912 C C . LEU A 1 119 ? -9.453 -3.174 -19.182 1.00 89.12 119 LEU A C 1
ATOM 914 O O . LEU A 1 119 ? -9.036 -2.098 -19.617 1.00 89.12 119 LEU A O 1
ATOM 918 N N . LEU A 1 120 ? -10.555 -3.763 -19.645 1.00 86.06 120 LEU A N 1
ATOM 919 C CA . LEU A 1 120 ? -11.393 -3.226 -20.715 1.00 86.06 120 LEU A CA 1
ATOM 920 C C . LEU A 1 120 ? -12.747 -2.778 -20.155 1.00 86.06 120 LEU A C 1
ATOM 922 O O . LEU A 1 120 ? -13.337 -3.428 -19.294 1.00 86.06 120 LEU A O 1
ATOM 926 N N . CYS A 1 121 ? -13.272 -1.651 -20.642 1.00 84.06 121 CYS A N 1
ATOM 927 C CA . CYS A 1 121 ? -14.499 -1.064 -20.088 1.00 84.06 121 CYS A CA 1
ATOM 928 C C . CYS A 1 121 ? -15.754 -1.913 -20.328 1.00 84.06 121 CYS A C 1
ATOM 930 O O . CYS A 1 121 ? -16.720 -1.775 -19.582 1.00 84.06 121 CYS A O 1
ATOM 932 N N . ARG A 1 122 ? -15.765 -2.734 -21.383 1.00 80.81 122 ARG A N 1
ATOM 933 C CA . ARG A 1 122 ? -16.904 -3.588 -21.755 1.00 80.81 122 ARG A CA 1
ATOM 934 C C . ARG A 1 122 ? -16.749 -5.039 -21.286 1.00 80.81 122 ARG A C 1
ATOM 936 O O . ARG A 1 122 ? -17.741 -5.757 -21.269 1.00 80.81 122 ARG A O 1
ATOM 943 N N . ASP A 1 123 ? -15.540 -5.459 -20.911 1.00 84.06 123 ASP A N 1
ATOM 944 C CA . ASP A 1 123 ? -15.240 -6.836 -20.513 1.00 84.06 123 ASP A CA 1
ATOM 945 C C . ASP A 1 123 ? -14.141 -6.875 -19.442 1.00 84.06 123 ASP A C 1
ATOM 947 O O . ASP A 1 123 ? -12.964 -6.648 -19.716 1.00 84.06 123 ASP A O 1
ATOM 951 N N . THR A 1 124 ? -14.522 -7.185 -18.204 1.00 87.88 124 THR A N 1
ATOM 952 C CA . THR A 1 124 ? -13.585 -7.263 -17.077 1.00 87.88 124 THR A CA 1
ATOM 953 C C . THR A 1 124 ? -13.028 -8.667 -16.853 1.00 87.88 124 THR A C 1
ATOM 955 O O . THR A 1 124 ? -12.266 -8.861 -15.910 1.00 87.88 124 THR A O 1
ATOM 958 N N . ARG A 1 125 ? -13.363 -9.666 -17.683 1.00 89.56 125 ARG A N 1
ATOM 959 C CA . ARG A 1 125 ? -12.963 -11.065 -17.437 1.00 89.56 125 ARG A CA 1
ATOM 960 C C . ARG A 1 125 ? -11.450 -11.237 -17.341 1.00 89.56 125 ARG A C 1
ATOM 962 O O . ARG A 1 125 ? -10.988 -11.963 -16.467 1.00 89.56 125 ARG A O 1
ATOM 969 N N . ALA A 1 126 ? -10.686 -10.555 -18.197 1.00 88.75 126 ALA A N 1
ATOM 970 C CA . ALA A 1 126 ? -9.227 -10.656 -18.210 1.00 88.75 126 ALA A CA 1
ATOM 971 C C . ALA A 1 126 ? -8.597 -10.119 -16.915 1.00 88.75 126 ALA A C 1
ATOM 973 O O . ALA A 1 126 ? -7.786 -10.809 -16.303 1.00 88.75 126 ALA A O 1
ATOM 974 N N . ILE A 1 127 ? -9.010 -8.933 -16.449 1.00 88.94 127 ILE A N 1
ATOM 975 C CA . ILE A 1 127 ? -8.523 -8.405 -15.168 1.00 88.94 127 ILE A CA 1
ATOM 976 C C . ILE A 1 127 ? -9.009 -9.252 -13.988 1.00 88.94 127 ILE A C 1
ATOM 978 O O . ILE A 1 127 ? -8.236 -9.492 -13.073 1.00 88.94 127 ILE A O 1
ATOM 982 N N . THR A 1 128 ? -10.242 -9.766 -14.008 1.00 88.81 128 THR A N 1
ATOM 983 C CA . THR A 1 128 ? -10.739 -10.651 -12.944 1.00 88.81 128 THR A CA 1
ATOM 984 C C . THR A 1 128 ? -9.953 -11.961 -12.881 1.00 88.81 128 THR A C 1
ATOM 986 O O . THR A 1 128 ? -9.682 -12.441 -11.789 1.00 88.81 128 THR A O 1
ATOM 989 N N . ALA A 1 129 ? -9.553 -12.526 -14.023 1.00 89.56 129 ALA A N 1
ATOM 990 C CA . ALA A 1 129 ? -8.718 -13.727 -14.068 1.00 89.56 129 ALA A CA 1
ATOM 991 C C . ALA A 1 129 ? -7.275 -13.461 -13.608 1.00 89.56 129 ALA A C 1
ATOM 993 O O . ALA A 1 129 ? -6.650 -14.329 -13.004 1.00 89.56 129 ALA A O 1
ATOM 994 N N . LEU A 1 130 ? -6.751 -12.265 -13.887 1.00 90.00 130 LEU A N 1
ATOM 995 C CA . LEU A 1 130 ? -5.437 -11.829 -13.415 1.00 90.00 130 LEU A CA 1
ATOM 996 C C . LEU A 1 130 ? -5.448 -11.484 -11.915 1.00 90.00 130 LEU A C 1
ATOM 998 O O . LEU A 1 130 ? -4.432 -11.629 -11.233 1.00 90.00 130 LEU A O 1
ATOM 1002 N N . HIS A 1 131 ? -6.593 -11.046 -11.389 1.00 82.00 131 HIS A N 1
ATOM 1003 C CA . HIS A 1 131 ? -6.758 -10.597 -10.012 1.00 82.00 131 HIS A CA 1
ATOM 1004 C C . HIS A 1 131 ? -6.438 -11.720 -9.020 1.00 82.00 131 HIS A C 1
ATOM 1006 O O . HIS A 1 131 ? -7.192 -12.673 -8.853 1.00 82.00 131 HIS A O 1
ATOM 1012 N N . GLY A 1 132 ? -5.289 -11.595 -8.355 1.00 80.81 132 GLY A N 1
ATOM 1013 C CA . GLY A 1 132 ? -4.780 -12.584 -7.398 1.00 80.81 132 GLY A CA 1
ATOM 1014 C C . GLY A 1 132 ? -3.718 -13.541 -7.950 1.00 80.81 132 GLY A C 1
ATOM 1015 O O . GLY A 1 132 ? -3.123 -14.281 -7.172 1.00 80.81 132 GLY A O 1
ATOM 1016 N N . VAL A 1 133 ? -3.410 -13.501 -9.247 1.00 87.75 133 VAL A N 1
ATOM 1017 C CA . VAL A 1 133 ? -2.399 -14.368 -9.871 1.00 87.75 133 VAL A CA 1
ATOM 1018 C C . VAL A 1 133 ? -1.074 -13.628 -10.011 1.00 87.75 133 VAL A C 1
ATOM 1020 O O . VAL A 1 133 ? -1.038 -12.536 -10.558 1.00 87.75 133 VAL A O 1
ATOM 1023 N N . GLY A 1 134 ? 0.036 -14.219 -9.563 1.00 88.94 134 GLY A N 1
ATOM 1024 C CA . GLY A 1 134 ? 1.380 -13.697 -9.853 1.00 88.94 134 GLY A CA 1
ATOM 1025 C C . GLY A 1 134 ? 1.640 -12.271 -9.353 1.00 88.94 134 GLY A C 1
ATOM 1026 O O . GLY A 1 134 ? 2.352 -11.527 -10.025 1.00 88.94 134 GLY A O 1
ATOM 1027 N N . ARG A 1 135 ? 1.040 -11.872 -8.221 1.00 94.06 135 ARG A N 1
ATOM 1028 C CA . ARG A 1 135 ? 1.318 -10.582 -7.568 1.00 94.06 135 ARG A CA 1
ATOM 1029 C C . ARG A 1 135 ? 2.775 -10.517 -7.111 1.00 94.06 135 ARG A C 1
ATOM 1031 O O . ARG A 1 135 ? 3.310 -11.523 -6.648 1.00 94.06 135 ARG A O 1
ATOM 1038 N N . VAL A 1 136 ? 3.379 -9.337 -7.211 1.00 96.75 136 VAL A N 1
ATOM 1039 C CA . VAL A 1 136 ? 4.757 -9.104 -6.750 1.00 96.75 136 VAL A CA 1
ATOM 1040 C C . VAL A 1 136 ? 4.795 -8.601 -5.315 1.00 96.75 136 VAL A C 1
ATOM 1042 O O . VAL A 1 136 ? 3.916 -7.853 -4.877 1.00 96.75 136 VAL A O 1
ATOM 1045 N N . SER A 1 137 ? 5.850 -8.994 -4.613 1.00 96.56 137 SER A N 1
ATOM 1046 C CA . SER A 1 137 ? 6.263 -8.435 -3.331 1.00 96.56 137 SER A CA 1
ATOM 1047 C C . SER A 1 137 ? 7.118 -7.179 -3.523 1.00 96.56 137 SER A C 1
ATOM 1049 O O . SER A 1 137 ? 7.643 -6.904 -4.610 1.00 96.56 137 SER A O 1
ATOM 1051 N N . ARG A 1 138 ? 7.320 -6.415 -2.448 1.00 96.44 138 ARG A N 1
ATOM 1052 C CA . ARG A 1 138 ? 8.266 -5.291 -2.453 1.00 96.44 138 ARG A CA 1
ATOM 1053 C C . ARG A 1 138 ? 9.708 -5.769 -2.653 1.00 96.44 138 ARG A C 1
ATOM 1055 O O . ARG A 1 138 ? 10.495 -5.074 -3.290 1.00 96.44 138 ARG A O 1
ATOM 1062 N N . LEU A 1 139 ? 10.039 -6.977 -2.187 1.00 96.81 139 LEU A N 1
ATOM 1063 C CA . LEU A 1 139 ? 11.351 -7.592 -2.410 1.00 96.81 139 LEU A CA 1
ATOM 1064 C C . LEU A 1 139 ? 11.579 -7.945 -3.884 1.00 96.81 139 LEU A C 1
ATOM 1066 O O . LEU A 1 139 ? 12.669 -7.696 -4.391 1.00 96.81 139 LEU A O 1
ATOM 1070 N N . ASP A 1 140 ? 10.555 -8.430 -4.593 1.00 97.69 140 ASP A N 1
ATOM 1071 C CA . ASP A 1 140 ? 10.651 -8.694 -6.037 1.00 97.69 140 ASP A CA 1
ATOM 1072 C C . ASP A 1 140 ? 10.930 -7.403 -6.818 1.00 97.69 140 ASP A C 1
ATOM 1074 O O . ASP A 1 140 ? 11.770 -7.374 -7.719 1.00 97.69 140 ASP A O 1
ATOM 1078 N N . VAL A 1 141 ? 10.250 -6.311 -6.448 1.00 97.56 141 VAL A N 1
ATOM 1079 C CA . VAL A 1 141 ? 10.454 -4.992 -7.062 1.00 97.56 141 VAL A CA 1
ATOM 1080 C C . VAL A 1 141 ? 11.851 -4.450 -6.758 1.00 97.56 141 VAL A C 1
ATOM 1082 O O . VAL A 1 141 ? 12.501 -3.937 -7.666 1.00 97.56 141 VAL A O 1
ATOM 1085 N N . LEU A 1 142 ? 12.340 -4.586 -5.521 1.00 96.25 142 LEU A N 1
ATOM 1086 C CA . LEU A 1 142 ? 13.702 -4.187 -5.146 1.00 96.25 142 LEU A CA 1
ATOM 1087 C C . LEU A 1 142 ? 14.760 -4.975 -5.926 1.00 96.25 142 LEU A C 1
ATOM 1089 O O . LEU A 1 142 ? 15.700 -4.377 -6.449 1.00 96.25 142 LEU A O 1
ATOM 1093 N N . ALA A 1 143 ? 14.584 -6.290 -6.061 1.00 95.62 143 ALA A N 1
ATOM 1094 C CA . ALA A 1 143 ? 15.475 -7.138 -6.845 1.00 95.62 143 ALA A CA 1
ATOM 1095 C C . ALA A 1 143 ? 15.487 -6.721 -8.324 1.00 95.62 143 ALA A C 1
ATOM 1097 O O . ALA A 1 143 ? 16.548 -6.433 -8.875 1.00 95.62 143 ALA A O 1
ATOM 1098 N N . ALA A 1 144 ? 14.313 -6.578 -8.949 1.00 95.94 144 ALA A N 1
ATOM 1099 C CA . ALA A 1 144 ? 14.201 -6.136 -10.340 1.00 95.94 14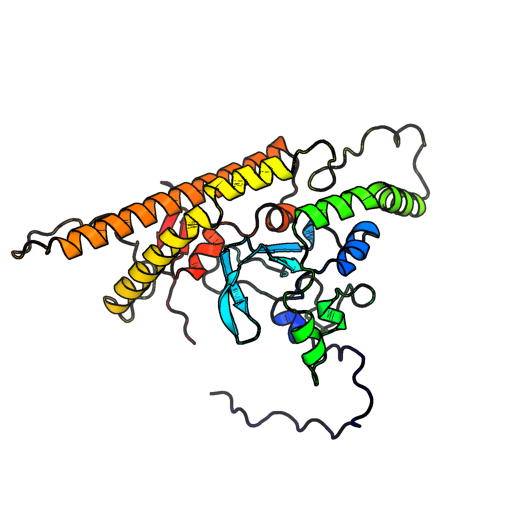4 ALA A CA 1
ATOM 1100 C C . ALA A 1 144 ? 14.770 -4.721 -10.558 1.00 95.94 144 ALA A C 1
ATOM 1102 O O . ALA A 1 144 ? 15.398 -4.439 -11.583 1.00 95.94 144 ALA A O 1
ATOM 1103 N N . TRP A 1 145 ? 14.578 -3.821 -9.591 1.00 94.69 145 TRP A N 1
ATOM 1104 C CA . TRP A 1 145 ? 15.158 -2.484 -9.623 1.00 94.69 145 TRP A CA 1
ATOM 1105 C C . TRP A 1 145 ? 16.687 -2.539 -9.573 1.00 94.69 145 TRP A C 1
ATOM 1107 O O . TRP A 1 145 ? 17.334 -1.882 -10.390 1.00 94.69 145 TRP A O 1
ATOM 1117 N N . ALA A 1 146 ? 17.269 -3.345 -8.686 1.00 91.94 146 ALA A N 1
ATOM 1118 C CA . ALA A 1 146 ? 18.715 -3.531 -8.594 1.00 91.94 146 ALA A CA 1
ATOM 1119 C C . ALA A 1 146 ? 19.303 -4.176 -9.864 1.00 91.94 146 ALA A C 1
ATOM 1121 O O . ALA A 1 146 ? 20.305 -3.689 -10.384 1.00 91.94 146 ALA A O 1
ATOM 1122 N N . GLU A 1 147 ? 18.649 -5.203 -10.417 1.00 92.69 147 GLU A N 1
ATOM 1123 C CA . GLU A 1 147 ? 19.063 -5.883 -11.655 1.00 92.69 147 GLU A CA 1
ATOM 1124 C C . GLU A 1 147 ? 19.207 -4.911 -12.838 1.00 92.69 147 GLU A C 1
ATOM 1126 O O . GLU A 1 147 ? 20.183 -4.973 -13.582 1.00 92.69 147 GLU A O 1
ATOM 1131 N N . GLY A 1 148 ? 18.265 -3.975 -12.995 1.00 90.88 148 GLY A N 1
ATOM 1132 C CA . GLY A 1 148 ? 18.296 -2.990 -14.083 1.00 90.88 148 GLY A CA 1
ATOM 1133 C C . GLY A 1 148 ? 19.240 -1.800 -13.869 1.00 90.88 148 GLY A C 1
ATOM 1134 O O . GLY A 1 148 ? 19.310 -0.919 -14.725 1.00 90.88 148 GLY A O 1
ATOM 1135 N N . ALA A 1 149 ? 19.950 -1.716 -12.737 1.00 89.00 149 ALA A N 1
ATOM 1136 C CA . ALA A 1 149 ? 20.717 -0.520 -12.379 1.00 89.00 149 ALA A CA 1
ATOM 1137 C C . ALA A 1 149 ? 21.802 -0.162 -13.413 1.00 89.00 149 ALA A C 1
ATOM 1139 O O . ALA A 1 149 ? 21.946 1.007 -13.769 1.00 89.00 149 ALA A O 1
ATOM 1140 N N . ALA A 1 150 ? 22.525 -1.157 -13.938 1.00 86.00 150 ALA A N 1
ATOM 1141 C CA . ALA A 1 150 ? 23.594 -0.942 -14.919 1.00 86.00 150 ALA A CA 1
ATOM 1142 C C . ALA A 1 150 ? 23.073 -0.426 -16.275 1.00 86.00 150 ALA A C 1
ATOM 1144 O O . ALA A 1 150 ? 23.673 0.464 -16.885 1.00 86.00 150 ALA A O 1
ATOM 1145 N N . GLU A 1 151 ? 21.939 -0.961 -16.733 1.00 85.88 151 GLU A N 1
ATOM 1146 C CA . GLU A 1 151 ? 21.289 -0.548 -17.981 1.00 85.88 151 GLU A CA 1
ATOM 1147 C C . GLU A 1 151 ? 20.766 0.889 -17.872 1.00 85.88 151 GLU A C 1
ATOM 1149 O O . GLU A 1 151 ? 21.055 1.724 -18.732 1.00 85.88 151 GLU A O 1
ATOM 1154 N N . ARG A 1 152 ? 20.092 1.223 -16.763 1.00 88.88 152 ARG A N 1
ATOM 1155 C CA . ARG A 1 152 ? 19.595 2.584 -16.512 1.00 88.88 152 ARG A CA 1
ATOM 1156 C C . ARG A 1 152 ? 20.719 3.610 -16.367 1.00 88.88 152 ARG A C 1
ATOM 1158 O O . ARG A 1 152 ? 20.587 4.722 -16.874 1.00 88.88 152 ARG A O 1
ATOM 1165 N N . ALA A 1 153 ? 21.830 3.245 -15.721 1.00 82.81 153 ALA A N 1
ATOM 1166 C CA . ALA A 1 153 ? 23.002 4.115 -15.622 1.00 82.81 153 ALA A CA 1
ATOM 1167 C C . ALA A 1 153 ? 23.592 4.416 -17.010 1.00 82.81 153 ALA A C 1
ATOM 1169 O O . ALA A 1 153 ? 23.902 5.564 -17.321 1.00 82.81 153 ALA A O 1
ATOM 1170 N N . SER A 1 154 ? 23.673 3.403 -17.876 1.00 79.38 154 SER A N 1
ATOM 1171 C CA . SER A 1 154 ? 24.194 3.548 -19.241 1.00 79.38 154 SER A CA 1
ATOM 1172 C C . SER A 1 154 ? 23.286 4.422 -20.121 1.00 79.38 154 SER A C 1
ATOM 1174 O O . SER A 1 154 ? 23.776 5.259 -20.879 1.00 79.38 154 SER A O 1
ATOM 1176 N N . ALA A 1 155 ? 21.962 4.292 -19.982 1.00 76.12 155 ALA A N 1
ATOM 1177 C CA . ALA A 1 155 ? 20.982 5.127 -20.683 1.00 76.12 155 ALA A CA 1
ATOM 1178 C C . ALA A 1 155 ? 21.037 6.613 -20.267 1.00 76.12 155 ALA A C 1
ATOM 1180 O O . ALA A 1 155 ? 20.786 7.494 -21.096 1.00 76.12 155 ALA A O 1
ATOM 1181 N N . ALA A 1 156 ? 21.390 6.898 -19.007 1.00 68.62 156 ALA A N 1
ATOM 1182 C CA . ALA A 1 156 ? 21.534 8.260 -18.491 1.00 68.62 156 ALA A CA 1
ATOM 1183 C C . ALA A 1 156 ? 22.769 8.986 -19.062 1.00 68.62 156 ALA A C 1
ATOM 1185 O O . ALA A 1 156 ? 22.681 10.166 -19.395 1.00 68.62 156 ALA A O 1
ATOM 1186 N N . VAL A 1 157 ? 23.894 8.282 -19.239 1.00 61.75 157 VAL A N 1
ATOM 1187 C CA . VAL A 1 157 ? 25.142 8.857 -19.784 1.00 61.75 157 VAL A CA 1
ATOM 1188 C C . VAL A 1 157 ? 25.026 9.163 -21.282 1.00 61.75 157 VAL A C 1
ATOM 1190 O O . VAL A 1 157 ? 25.553 10.167 -21.751 1.00 61.75 157 VAL A O 1
ATOM 1193 N N . GLY A 1 158 ? 24.266 8.359 -22.037 1.00 56.31 158 GLY A N 1
ATOM 1194 C CA . GLY A 1 158 ? 23.996 8.605 -23.462 1.00 56.31 158 GLY A CA 1
ATOM 1195 C C . GLY A 1 158 ? 23.163 9.861 -23.767 1.00 56.31 158 GLY A C 1
ATOM 1196 O O . GLY A 1 158 ? 22.995 10.197 -24.935 1.00 56.31 158 GLY A O 1
ATOM 1197 N N . HIS A 1 159 ? 22.642 10.548 -22.742 1.00 54.59 159 HIS A N 1
ATOM 1198 C CA . HIS A 1 159 ? 21.893 11.806 -22.858 1.00 54.59 159 HIS A CA 1
ATOM 1199 C C . HIS A 1 159 ? 22.664 13.031 -22.329 1.00 54.59 159 HIS A C 1
ATOM 1201 O O . HIS A 1 159 ? 22.127 14.139 -22.359 1.00 54.59 159 HIS A O 1
ATOM 1207 N N . SER A 1 160 ? 23.906 12.866 -21.854 1.00 47.34 160 SER A N 1
ATOM 1208 C CA . SER A 1 160 ? 24.747 13.964 -21.363 1.00 47.34 160 SER A CA 1
ATOM 1209 C C . SER A 1 160 ? 25.994 14.144 -22.235 1.00 47.34 160 SER A C 1
ATOM 1211 O O . SER A 1 160 ? 27.046 13.571 -21.954 1.00 47.34 160 SER A O 1
ATOM 1213 N N . ASP A 1 161 ? 25.907 14.986 -23.267 1.00 48.72 161 ASP A N 1
ATOM 1214 C CA . ASP A 1 161 ? 27.081 15.497 -23.991 1.00 48.72 161 ASP A CA 1
ATOM 1215 C C . ASP A 1 161 ? 27.785 16.574 -23.145 1.00 48.72 161 ASP A C 1
ATOM 1217 O O . ASP A 1 161 ? 27.655 17.760 -23.424 1.00 48.72 161 ASP A O 1
ATOM 1221 N N . SER A 1 162 ? 28.470 16.159 -22.071 1.00 55.53 162 SER A N 1
ATOM 1222 C CA . SER A 1 162 ? 29.655 16.807 -21.467 1.00 55.53 162 SER A CA 1
ATOM 1223 C C . SER A 1 162 ? 29.806 16.430 -19.986 1.00 55.53 162 SER A C 1
ATOM 1225 O O . SER A 1 162 ? 29.125 17.005 -19.137 1.00 55.53 162 SER A O 1
ATOM 1227 N N . ALA A 1 163 ? 30.743 15.539 -19.660 1.00 45.50 163 ALA A N 1
ATOM 1228 C CA . ALA A 1 163 ? 31.449 15.541 -18.373 1.00 45.50 163 ALA A CA 1
ATOM 1229 C C . ALA A 1 163 ? 32.714 14.669 -18.448 1.00 45.50 163 ALA A C 1
ATOM 1231 O O . ALA A 1 163 ? 32.713 13.607 -19.069 1.00 45.50 163 ALA A O 1
ATOM 1232 N N . ASP A 1 164 ? 33.787 15.144 -17.815 1.00 49.91 164 ASP A N 1
ATOM 1233 C CA . ASP A 1 164 ? 35.104 14.506 -17.730 1.00 49.91 164 ASP A CA 1
ATOM 1234 C C . ASP A 1 164 ? 35.043 13.056 -17.181 1.00 49.91 164 ASP A C 1
ATOM 1236 O O . ASP A 1 164 ? 34.368 12.791 -16.181 1.00 49.91 164 ASP A O 1
ATOM 1240 N N . PRO A 1 165 ? 35.801 12.101 -17.757 1.00 49.81 165 PRO A N 1
ATOM 1241 C CA . PRO A 1 165 ? 35.755 10.682 -17.382 1.00 49.81 165 PRO A CA 1
ATOM 1242 C C . PRO A 1 165 ? 36.430 10.348 -16.036 1.00 49.81 165 PRO A C 1
ATOM 1244 O O . PRO A 1 165 ? 36.441 9.188 -15.632 1.00 49.81 165 PRO A O 1
ATOM 1247 N N . ALA A 1 166 ? 37.007 11.332 -15.337 1.00 42.22 166 ALA A N 1
ATOM 1248 C CA . ALA A 1 166 ? 37.748 11.114 -14.091 1.00 42.22 166 ALA A CA 1
ATOM 1249 C C . ALA A 1 166 ? 36.930 11.364 -12.805 1.00 42.22 166 ALA A C 1
ATOM 1251 O O . ALA A 1 166 ? 37.363 10.932 -11.740 1.00 42.22 166 ALA A O 1
ATOM 1252 N N . ASP A 1 167 ? 35.751 11.994 -12.897 1.00 39.91 167 ASP A N 1
ATOM 1253 C CA . ASP A 1 167 ? 34.844 12.235 -11.751 1.00 39.91 167 ASP A CA 1
ATOM 1254 C C . ASP A 1 167 ? 33.634 11.270 -11.745 1.00 39.91 167 ASP A C 1
ATOM 1256 O O . ASP A 1 167 ? 32.946 11.085 -10.744 1.00 39.91 167 ASP A O 1
ATOM 1260 N N . SER A 1 168 ? 33.406 10.568 -12.859 1.00 45.75 168 SER A N 1
ATOM 1261 C CA . SER A 1 168 ? 32.310 9.603 -13.064 1.00 45.75 168 SER A CA 1
ATOM 1262 C C . SER A 1 168 ? 32.547 8.227 -12.422 1.00 45.75 168 SER A C 1
ATOM 1264 O O . SER A 1 168 ? 31.657 7.377 -12.429 1.00 45.75 168 SER A 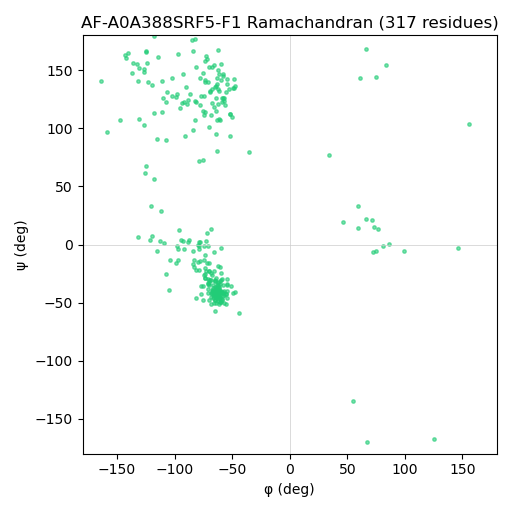O 1
ATOM 1266 N N . ALA A 1 169 ? 33.724 8.007 -11.829 1.00 37.44 169 ALA A N 1
ATOM 1267 C CA . ALA A 1 169 ? 34.090 6.765 -11.145 1.00 37.44 169 ALA A CA 1
ATOM 1268 C C . ALA A 1 169 ? 33.916 6.824 -9.615 1.00 37.44 169 ALA A C 1
ATOM 1270 O O . ALA A 1 169 ? 34.151 5.822 -8.936 1.00 37.44 169 ALA A O 1
ATOM 1271 N N . ASN A 1 170 ? 33.493 7.963 -9.056 1.00 36.53 170 ASN A N 1
ATOM 1272 C CA . ASN A 1 170 ? 33.291 8.109 -7.621 1.00 36.53 170 ASN A CA 1
ATOM 1273 C C . ASN A 1 170 ? 31.796 8.150 -7.297 1.00 36.53 170 ASN A C 1
ATOM 1275 O O . ASN A 1 170 ? 31.178 9.205 -7.300 1.00 36.53 170 ASN A O 1
ATOM 1279 N N . GLN A 1 171 ? 31.221 6.970 -7.053 1.00 43.50 171 GLN A N 1
ATOM 1280 C CA . GLN A 1 171 ? 30.029 6.772 -6.224 1.00 43.50 171 GLN A CA 1
ATOM 1281 C C . GLN A 1 171 ? 28.991 7.912 -6.292 1.00 43.50 171 GLN A C 1
ATOM 1283 O O . GLN A 1 171 ? 28.776 8.630 -5.314 1.00 43.50 171 GLN A O 1
ATOM 1288 N N . ALA A 1 172 ? 28.203 7.972 -7.368 1.00 40.69 172 ALA A N 1
ATOM 1289 C CA . ALA A 1 172 ? 26.777 8.179 -7.137 1.00 40.69 172 ALA A CA 1
ATOM 1290 C C . ALA A 1 172 ? 26.321 6.936 -6.364 1.00 40.69 172 ALA A C 1
ATOM 1292 O O . ALA A 1 172 ? 25.913 5.942 -6.962 1.00 40.69 172 ALA A O 1
ATOM 1293 N N . ALA A 1 173 ? 26.575 6.924 -5.050 1.00 47.62 173 ALA A N 1
ATOM 1294 C CA . ALA A 1 173 ? 26.182 5.845 -4.170 1.00 47.62 173 ALA A CA 1
ATOM 1295 C C . ALA A 1 173 ? 24.699 5.643 -4.437 1.00 47.62 173 ALA A C 1
ATOM 1297 O O . ALA A 1 173 ? 23.908 6.557 -4.206 1.00 47.62 173 ALA A O 1
ATOM 1298 N N . LEU A 1 174 ? 24.353 4.501 -5.033 1.00 60.81 174 LEU A N 1
ATOM 1299 C CA . LEU A 1 174 ? 22.970 4.120 -5.237 1.00 60.81 174 LEU A CA 1
ATOM 1300 C C . LEU A 1 174 ? 22.302 4.294 -3.869 1.00 60.81 174 LEU A C 1
ATOM 1302 O O . LEU A 1 174 ? 22.684 3.623 -2.915 1.00 60.81 174 LEU A O 1
ATOM 1306 N N . ALA A 1 175 ? 21.434 5.291 -3.740 1.00 69.38 175 ALA A N 1
ATOM 1307 C CA . ALA A 1 175 ? 20.782 5.644 -2.488 1.00 69.38 175 ALA A CA 1
ATOM 1308 C C . ALA A 1 175 ? 19.394 4.999 -2.447 1.00 69.38 175 ALA A C 1
ATOM 1310 O O . ALA A 1 175 ? 18.878 4.541 -3.473 1.00 69.38 175 ALA A O 1
ATOM 1311 N N . GLY A 1 176 ? 18.805 4.935 -1.255 1.00 82.69 176 GLY A N 1
ATOM 1312 C CA . GLY A 1 176 ? 17.468 4.384 -1.068 1.00 82.69 176 GLY A CA 1
ATOM 1313 C C . GLY A 1 176 ? 17.316 2.965 -1.611 1.00 82.69 176 GLY A C 1
ATOM 1314 O O . GLY A 1 176 ? 18.178 2.106 -1.401 1.00 82.69 176 GLY A O 1
ATOM 1315 N N . CYS A 1 177 ? 16.223 2.712 -2.331 1.00 85.88 177 CYS A N 1
ATOM 1316 C CA . CYS A 1 177 ? 15.885 1.388 -2.861 1.00 85.88 177 CYS A CA 1
ATOM 1317 C C . CYS A 1 177 ? 16.937 0.824 -3.827 1.00 85.88 177 CYS A C 1
ATOM 1319 O O . CYS A 1 177 ? 16.955 -0.378 -4.078 1.00 85.88 177 CYS A O 1
ATOM 1321 N N . ALA A 1 178 ? 17.797 1.672 -4.397 1.00 80.44 178 ALA A N 1
ATOM 1322 C CA . ALA A 1 178 ? 18.840 1.245 -5.319 1.00 80.44 178 ALA A CA 1
ATOM 1323 C C . ALA A 1 178 ? 20.110 0.744 -4.608 1.00 80.44 178 ALA A C 1
ATOM 1325 O O . ALA A 1 178 ? 20.966 0.157 -5.267 1.00 80.44 178 ALA A O 1
ATOM 1326 N N . ASN A 1 179 ? 20.259 0.984 -3.300 1.00 82.56 179 ASN A N 1
ATOM 1327 C CA . ASN A 1 179 ? 21.485 0.679 -2.570 1.00 82.56 179 ASN A CA 1
ATOM 1328 C C . ASN A 1 179 ? 21.649 -0.835 -2.324 1.00 82.56 179 ASN A C 1
ATOM 1330 O O . ASN A 1 179 ? 20.920 -1.386 -1.495 1.00 82.56 179 ASN A O 1
ATOM 1334 N N . PRO A 1 180 ? 22.630 -1.517 -2.950 1.00 78.44 180 PRO A N 1
ATOM 1335 C CA . PRO A 1 180 ? 22.830 -2.953 -2.752 1.00 78.44 180 PRO A CA 1
ATOM 1336 C C . PRO A 1 180 ? 23.399 -3.298 -1.366 1.00 78.44 180 PRO A C 1
ATOM 1338 O O . PRO A 1 180 ? 23.360 -4.456 -0.962 1.00 78.44 180 PRO A O 1
ATOM 1341 N N . GLY A 1 181 ? 23.944 -2.316 -0.639 1.00 85.12 181 GLY A N 1
ATOM 1342 C CA . GLY A 1 181 ? 24.486 -2.501 0.708 1.00 85.12 181 GLY A CA 1
ATOM 1343 C C . GLY A 1 181 ? 23.438 -2.437 1.820 1.00 85.12 181 GLY A C 1
ATOM 1344 O O . GLY A 1 181 ? 23.775 -2.667 2.980 1.00 85.12 181 GLY A O 1
ATOM 1345 N N . VAL A 1 182 ? 22.183 -2.111 1.496 1.00 90.44 182 VAL A N 1
ATOM 1346 C CA . VAL A 1 182 ? 21.103 -2.038 2.483 1.00 90.44 182 VAL A CA 1
ATOM 1347 C C . VAL A 1 182 ? 20.396 -3.395 2.572 1.00 90.44 182 VAL A C 1
ATOM 1349 O O . VAL A 1 182 ? 19.858 -3.865 1.567 1.00 90.44 182 VAL A O 1
ATOM 1352 N N . PRO A 1 183 ? 20.329 -4.022 3.762 1.00 94.31 183 PRO A N 1
ATOM 1353 C CA . PRO A 1 183 ? 19.647 -5.297 3.952 1.00 94.31 183 PRO A CA 1
ATOM 1354 C C . PRO A 1 183 ? 18.131 -5.080 4.041 1.00 94.31 183 PRO A C 1
ATOM 1356 O O . PRO A 1 183 ? 17.526 -5.167 5.110 1.00 94.31 183 PRO A O 1
ATOM 1359 N N . TRP A 1 184 ? 17.500 -4.754 2.909 1.00 94.56 184 TRP A N 1
ATOM 1360 C CA . TRP A 1 184 ? 16.075 -4.425 2.878 1.00 94.56 184 TRP A CA 1
ATOM 1361 C C . TRP A 1 184 ? 15.203 -5.545 3.444 1.00 94.56 184 TRP A C 1
ATOM 1363 O O . TRP A 1 184 ? 14.287 -5.250 4.196 1.00 94.56 184 TRP A O 1
ATOM 1373 N N . ALA A 1 185 ? 15.508 -6.815 3.169 1.00 94.81 185 ALA A N 1
ATOM 1374 C CA . ALA A 1 185 ? 14.751 -7.938 3.727 1.00 94.81 185 ALA A CA 1
ATOM 1375 C C . ALA A 1 185 ? 14.669 -7.891 5.265 1.00 94.81 185 ALA A C 1
ATOM 1377 O O . ALA A 1 185 ? 13.575 -7.993 5.818 1.00 94.81 185 ALA A O 1
ATOM 1378 N N . ASP A 1 186 ? 15.792 -7.641 5.942 1.00 96.00 186 ASP A N 1
ATOM 1379 C CA . ASP A 1 186 ? 15.852 -7.593 7.406 1.00 96.00 186 ASP A CA 1
ATOM 1380 C C . ASP A 1 186 ? 15.147 -6.350 7.965 1.00 96.00 186 ASP A C 1
ATOM 1382 O O . ASP A 1 186 ? 14.399 -6.433 8.938 1.00 96.00 186 ASP A O 1
ATOM 1386 N N . ILE A 1 187 ? 15.338 -5.189 7.324 1.00 95.50 187 ILE A N 1
ATOM 1387 C CA . ILE A 1 187 ? 14.680 -3.932 7.718 1.00 95.50 187 ILE A CA 1
ATOM 1388 C C . ILE A 1 187 ? 13.157 -4.069 7.616 1.00 95.50 187 ILE A C 1
ATOM 1390 O O . ILE A 1 187 ? 12.425 -3.645 8.510 1.00 95.50 187 ILE A O 1
ATOM 1394 N N . LEU A 1 188 ? 12.677 -4.653 6.520 1.00 95.19 188 LEU A N 1
ATOM 1395 C CA . LEU A 1 188 ? 11.255 -4.836 6.266 1.00 95.19 188 LEU A CA 1
ATOM 1396 C C . LEU A 1 188 ? 10.648 -5.857 7.234 1.00 95.19 188 LEU A C 1
ATOM 1398 O O . LEU A 1 188 ? 9.591 -5.584 7.799 1.00 95.19 188 LEU A O 1
ATOM 1402 N N . ALA A 1 189 ? 11.342 -6.966 7.502 1.00 94.31 189 ALA A N 1
ATOM 1403 C CA . ALA A 1 189 ? 10.911 -7.956 8.488 1.00 94.31 189 ALA A CA 1
ATOM 1404 C C . ALA A 1 189 ? 10.811 -7.359 9.905 1.00 94.31 189 ALA A C 1
ATOM 1406 O O . ALA A 1 189 ? 9.810 -7.566 10.590 1.00 94.31 189 ALA A O 1
ATOM 1407 N N . ALA A 1 190 ? 11.795 -6.554 10.322 1.00 94.56 190 ALA A N 1
ATOM 1408 C CA . ALA A 1 190 ? 11.779 -5.882 11.624 1.00 94.56 190 ALA A CA 1
ATOM 1409 C C . ALA A 1 190 ? 10.617 -4.881 11.764 1.00 94.56 190 ALA A C 1
ATOM 1411 O O . ALA A 1 190 ? 10.053 -4.713 12.848 1.00 94.56 190 ALA A O 1
ATOM 1412 N N . HIS A 1 191 ? 10.237 -4.208 10.672 1.00 94.50 191 HIS A N 1
ATOM 1413 C CA . HIS A 1 191 ? 9.044 -3.359 10.662 1.00 94.50 191 HIS A CA 1
ATOM 1414 C C . HIS A 1 191 ? 7.765 -4.191 10.784 1.00 94.50 191 HIS A C 1
ATOM 1416 O O . HIS A 1 191 ? 6.893 -3.860 11.586 1.00 94.50 191 HIS A O 1
ATOM 1422 N N . GLU A 1 192 ? 7.658 -5.286 10.032 1.00 91.44 192 GLU A N 1
ATOM 1423 C CA . GLU A 1 192 ? 6.483 -6.164 10.034 1.00 91.44 192 GLU A CA 1
ATOM 1424 C C . GLU A 1 192 ? 6.252 -6.881 11.365 1.00 91.44 192 GLU A C 1
ATOM 1426 O O . GLU A 1 192 ? 5.101 -7.081 11.746 1.00 91.44 192 GLU A O 1
ATOM 1431 N N . GLU A 1 193 ? 7.300 -7.195 12.123 1.00 91.12 193 GLU A N 1
ATOM 1432 C CA . GLU A 1 193 ? 7.165 -7.794 13.456 1.00 91.12 193 GLU A CA 1
ATOM 1433 C C . GLU A 1 193 ? 6.335 -6.917 14.409 1.00 91.12 193 GLU A C 1
ATOM 1435 O O . GLU A 1 193 ? 5.573 -7.425 15.230 1.00 91.12 193 GLU A O 1
ATOM 1440 N N . ARG A 1 194 ? 6.440 -5.588 14.278 1.00 88.62 194 ARG A N 1
ATOM 1441 C CA . ARG A 1 194 ? 5.783 -4.623 15.177 1.00 88.62 194 ARG A CA 1
ATOM 1442 C C . ARG A 1 194 ? 4.604 -3.885 14.552 1.00 88.62 194 ARG A C 1
ATOM 1444 O O . ARG A 1 194 ? 3.733 -3.404 15.271 1.00 88.62 194 ARG A O 1
ATOM 1451 N N . CYS A 1 195 ? 4.587 -3.761 13.229 1.00 89.06 195 CYS A N 1
ATOM 1452 C CA . CYS A 1 195 ? 3.583 -3.011 12.472 1.00 89.06 195 CYS A CA 1
ATOM 1453 C C . CYS A 1 195 ? 2.825 -3.869 11.454 1.00 89.06 195 CYS A C 1
ATOM 1455 O O . CYS A 1 195 ? 2.052 -3.330 10.661 1.00 89.06 195 CYS A O 1
ATOM 1457 N N . GLY A 1 196 ? 3.082 -5.173 11.416 1.00 83.75 196 GLY A N 1
ATOM 1458 C CA . GLY A 1 196 ? 2.407 -6.111 10.533 1.00 83.75 196 GLY A CA 1
ATOM 1459 C C . GLY A 1 196 ? 1.061 -6.572 11.081 1.00 83.75 196 GLY A C 1
ATOM 1460 O O . GLY A 1 196 ? 0.639 -6.244 12.193 1.00 83.75 196 GLY A O 1
ATOM 1461 N N . TYR A 1 197 ? 0.370 -7.374 10.279 1.00 81.06 197 TYR A N 1
ATOM 1462 C CA . TYR A 1 197 ? -0.985 -7.823 10.587 1.00 81.06 197 TYR A CA 1
ATOM 1463 C C . TYR A 1 197 ? -1.118 -8.647 11.856 1.00 81.06 197 TYR A C 1
ATOM 1465 O O . TYR A 1 197 ? -2.115 -8.496 12.549 1.00 81.06 197 TYR A O 1
ATOM 1473 N N . ALA A 1 198 ? -0.138 -9.493 12.183 1.00 81.12 198 ALA A N 1
ATOM 1474 C CA . ALA A 1 198 ? -0.209 -10.325 13.384 1.00 81.12 198 ALA A CA 1
ATOM 1475 C C . ALA A 1 198 ? -0.451 -9.484 14.652 1.00 81.12 198 ALA A C 1
ATOM 1477 O O . ALA A 1 198 ? -1.191 -9.904 15.537 1.00 81.12 198 ALA A O 1
ATOM 1478 N N . VAL A 1 199 ? 0.109 -8.271 14.689 1.00 77.81 199 VAL A N 1
ATOM 1479 C CA . VAL A 1 199 ? -0.118 -7.288 15.754 1.00 77.81 199 VAL A CA 1
ATOM 1480 C C . VAL A 1 199 ? -1.423 -6.523 15.527 1.00 77.81 199 VAL A C 1
ATOM 1482 O O . VAL A 1 199 ? -2.223 -6.351 16.442 1.00 77.81 199 VAL A O 1
ATOM 1485 N N . LEU A 1 200 ? -1.661 -6.054 14.300 1.00 81.69 200 LEU A N 1
ATOM 1486 C CA . LEU A 1 200 ? -2.732 -5.094 14.026 1.00 81.69 200 LEU A CA 1
ATOM 1487 C C . LEU A 1 200 ? -4.120 -5.704 13.827 1.00 81.69 200 LEU A C 1
ATOM 1489 O O . LEU A 1 200 ? -5.096 -4.973 13.940 1.00 81.69 200 LEU A O 1
ATOM 1493 N N . ALA A 1 201 ? -4.242 -6.996 13.531 1.00 85.06 201 ALA A N 1
ATOM 1494 C CA . ALA A 1 201 ? -5.530 -7.649 13.308 1.00 85.06 201 ALA A CA 1
ATOM 1495 C C . ALA A 1 201 ? -6.416 -7.674 14.565 1.00 85.06 201 ALA A C 1
ATOM 1497 O O . ALA A 1 201 ? -7.525 -7.136 14.503 1.00 85.06 201 ALA A O 1
ATOM 1498 N N . PRO A 1 202 ? -5.968 -8.249 15.705 1.00 87.31 202 PRO A N 1
ATOM 1499 C CA . PRO A 1 202 ? -6.786 -8.270 16.917 1.00 87.31 202 PRO A CA 1
ATOM 1500 C C . PRO A 1 202 ? -7.044 -6.851 17.436 1.00 87.31 202 PRO A C 1
ATOM 1502 O O . PRO A 1 202 ? -8.177 -6.503 17.763 1.00 87.31 202 PRO A O 1
ATOM 1505 N N . VAL A 1 203 ? -6.010 -6.006 17.407 1.00 88.19 203 VAL A N 1
ATOM 1506 C CA . VAL A 1 203 ? -6.080 -4.601 17.817 1.00 88.19 203 VAL A CA 1
ATOM 1507 C C . VAL A 1 203 ? -7.087 -3.828 16.963 1.00 88.19 203 VAL A C 1
ATOM 1509 O O . VAL A 1 203 ? -7.966 -3.161 17.494 1.00 88.19 203 VAL A O 1
ATOM 1512 N N . GLY A 1 204 ? -7.012 -3.950 15.638 1.00 86.56 204 GLY A N 1
ATOM 1513 C CA . GLY A 1 204 ? -7.916 -3.282 14.705 1.00 86.56 204 GLY A CA 1
ATOM 1514 C C . GLY A 1 204 ? -9.370 -3.715 14.882 1.00 86.56 204 GLY A C 1
ATOM 1515 O O . GLY A 1 204 ? -10.260 -2.869 14.843 1.00 86.56 204 GLY A O 1
ATOM 1516 N N . ALA A 1 205 ? -9.618 -5.003 15.143 1.00 87.69 205 ALA A N 1
ATOM 1517 C CA . ALA A 1 205 ? -10.960 -5.507 15.426 1.00 87.69 205 ALA A CA 1
ATOM 1518 C C . ALA A 1 205 ? -11.532 -4.933 16.734 1.00 87.69 205 ALA A C 1
ATOM 1520 O O . ALA A 1 205 ? -12.696 -4.533 16.761 1.00 87.69 205 ALA A O 1
ATOM 1521 N N . ALA A 1 206 ? -10.729 -4.859 17.801 1.00 89.50 206 ALA A N 1
ATOM 1522 C CA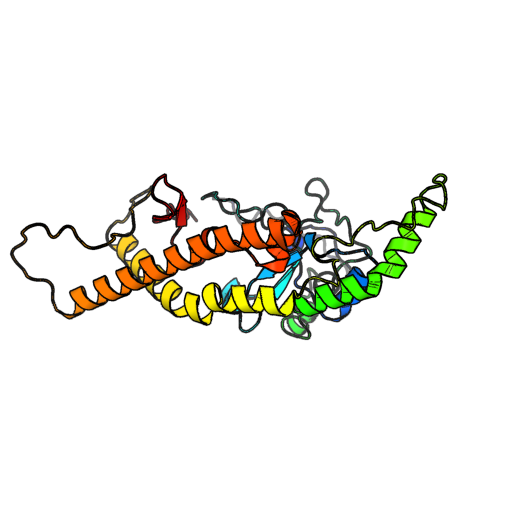 . ALA A 1 206 ? -11.137 -4.241 19.063 1.00 89.50 206 ALA A CA 1
ATOM 1523 C C . ALA A 1 206 ? -11.412 -2.736 18.896 1.00 89.50 206 ALA A C 1
ATOM 1525 O O . ALA A 1 206 ? -12.457 -2.246 19.326 1.00 89.50 206 ALA A O 1
ATOM 1526 N N . LEU A 1 207 ? -10.534 -2.016 18.188 1.00 88.38 207 LEU A N 1
ATOM 1527 C CA . LEU A 1 207 ? -10.722 -0.597 17.875 1.00 88.38 207 LEU A CA 1
ATOM 1528 C C . LEU A 1 207 ? -11.990 -0.345 17.056 1.00 88.38 207 LEU A C 1
ATOM 1530 O O . LEU A 1 207 ? -12.706 0.617 17.325 1.00 88.38 207 LEU A O 1
ATOM 1534 N N . GLN A 1 208 ? -12.285 -1.207 16.082 1.00 88.00 208 GLN A N 1
ATOM 1535 C CA . GLN A 1 208 ? -13.485 -1.083 15.267 1.00 88.00 208 GLN A CA 1
ATOM 1536 C C . GLN A 1 208 ? -14.757 -1.267 16.102 1.00 88.00 208 GLN A C 1
ATOM 1538 O O . GLN A 1 208 ? -15.644 -0.418 16.023 1.00 88.00 208 GLN A O 1
ATOM 1543 N N . ARG A 1 209 ? -14.825 -2.310 16.944 1.00 88.56 209 ARG A N 1
ATOM 1544 C CA . ARG A 1 209 ? -15.967 -2.526 17.853 1.00 88.56 209 ARG A CA 1
ATOM 1545 C C . ARG A 1 209 ? -16.164 -1.338 18.793 1.00 88.56 209 ARG A C 1
ATOM 1547 O O . ARG A 1 209 ? -17.266 -0.803 18.872 1.00 88.56 209 ARG A O 1
ATOM 1554 N N . ALA A 1 210 ? -15.086 -0.868 19.422 1.00 86.44 210 ALA A N 1
ATOM 1555 C CA . ALA A 1 210 ? -15.126 0.297 20.303 1.00 86.44 210 ALA A CA 1
ATOM 1556 C C . ALA A 1 210 ? -15.607 1.560 19.571 1.00 86.44 210 ALA A C 1
ATOM 1558 O O . ALA A 1 210 ? -16.401 2.340 20.096 1.00 86.44 210 ALA A O 1
ATOM 1559 N N . ALA A 1 211 ? -15.158 1.764 18.331 1.00 84.94 211 ALA A N 1
ATOM 1560 C CA . ALA A 1 211 ? -15.571 2.904 17.529 1.00 84.94 211 ALA A CA 1
ATOM 1561 C C . ALA A 1 211 ? -17.038 2.819 17.077 1.00 84.94 211 ALA A C 1
ATOM 1563 O O . ALA A 1 211 ? -17.689 3.851 16.911 1.00 84.94 211 ALA A O 1
ATOM 1564 N N . GLU A 1 212 ? -17.560 1.622 16.825 1.00 85.94 212 GLU A N 1
ATOM 1565 C CA . GLU A 1 212 ? -18.969 1.387 16.493 1.00 85.94 212 GLU A CA 1
ATOM 1566 C C . GLU A 1 212 ? -19.876 1.616 17.709 1.00 85.94 212 GLU A C 1
ATOM 1568 O O . GLU A 1 212 ? -20.836 2.382 17.604 1.00 85.94 212 GLU A O 1
ATOM 1573 N N . ASP A 1 213 ? -19.530 1.055 18.871 1.00 83.88 213 ASP A N 1
ATOM 1574 C CA . ASP A 1 213 ? -20.264 1.256 20.128 1.00 83.88 213 ASP A CA 1
ATOM 1575 C C . ASP A 1 213 ? -20.293 2.738 20.536 1.00 83.88 213 ASP A C 1
ATOM 1577 O O . ASP A 1 213 ? -21.360 3.307 20.783 1.00 83.88 213 ASP A O 1
ATOM 1581 N N . LEU A 1 214 ? -19.146 3.425 20.487 1.00 80.56 214 LEU A N 1
ATOM 1582 C CA . LEU A 1 214 ? -19.076 4.840 20.846 1.00 80.56 214 LEU A CA 1
ATOM 1583 C C . LEU A 1 214 ? -19.927 5.721 19.916 1.00 80.56 214 LEU A C 1
ATOM 1585 O O . LEU A 1 214 ? -20.552 6.680 20.378 1.00 80.56 214 LEU A O 1
ATOM 1589 N N . ARG A 1 215 ? -19.998 5.392 18.618 1.00 79.38 215 ARG A N 1
ATOM 1590 C CA . ARG A 1 215 ? -20.908 6.066 17.674 1.00 79.38 215 ARG A CA 1
ATOM 1591 C C . ARG A 1 215 ? -22.371 5.777 17.985 1.00 79.38 215 ARG A C 1
ATOM 1593 O O . ARG A 1 215 ? -23.180 6.699 17.924 1.00 79.38 215 ARG A O 1
ATOM 1600 N N . ALA A 1 216 ? -22.708 4.529 18.308 1.00 82.88 216 ALA A N 1
ATOM 1601 C CA . ALA A 1 216 ? -24.072 4.132 18.643 1.00 82.88 216 ALA A CA 1
ATOM 1602 C C . ALA A 1 216 ? -24.581 4.850 19.904 1.00 82.88 216 ALA A C 1
ATOM 1604 O O . ALA A 1 216 ? -25.730 5.287 19.934 1.00 82.88 216 ALA A O 1
ATOM 1605 N N . ARG A 1 217 ? -23.711 5.045 20.906 1.00 78.88 217 ARG A N 1
ATOM 1606 C CA . ARG A 1 217 ? -24.018 5.801 22.134 1.00 78.88 217 ARG A CA 1
ATOM 1607 C C . ARG A 1 217 ? -24.101 7.316 21.922 1.00 78.88 217 ARG A C 1
ATOM 1609 O O . ARG A 1 217 ? -24.754 7.995 22.708 1.00 78.88 217 ARG A O 1
ATOM 1616 N N . ASN A 1 218 ? -23.469 7.851 20.874 1.00 71.75 218 ASN A N 1
ATOM 1617 C CA . ASN A 1 218 ? -23.387 9.294 20.606 1.00 71.75 218 ASN A CA 1
ATOM 1618 C C . ASN A 1 218 ? -23.876 9.665 19.188 1.00 71.75 218 ASN A C 1
ATOM 1620 O O . ASN A 1 218 ? -23.108 10.210 18.384 1.00 71.75 218 ASN A O 1
ATOM 1624 N N . PRO A 1 219 ? -25.151 9.395 18.846 1.00 69.69 219 PRO A N 1
ATOM 1625 C CA . PRO A 1 219 ? -25.684 9.696 17.523 1.00 69.69 219 PRO A CA 1
ATOM 1626 C C . PRO A 1 219 ? -25.676 11.210 17.257 1.00 69.69 219 PRO A C 1
ATOM 1628 O O . PRO A 1 219 ? -26.217 11.998 18.027 1.00 69.69 219 PRO A O 1
ATOM 1631 N N . GLY A 1 220 ? -25.068 11.627 16.142 1.00 61.66 220 GLY A N 1
ATOM 1632 C CA . GLY A 1 220 ? -24.999 13.036 15.732 1.00 61.66 220 GLY A CA 1
ATOM 1633 C C . GLY A 1 220 ? -23.828 13.837 16.313 1.00 61.66 220 GLY A C 1
ATOM 1634 O O . GLY A 1 220 ? -23.689 15.013 15.977 1.00 61.66 220 GLY A O 1
ATOM 1635 N N . ALA A 1 221 ? -22.957 13.225 17.124 1.00 60.56 221 ALA A N 1
ATOM 1636 C CA . ALA A 1 221 ? -21.710 13.858 17.541 1.00 60.56 221 ALA A CA 1
ATOM 1637 C C . ALA A 1 221 ? -20.785 14.054 16.327 1.00 60.56 221 ALA A C 1
ATOM 1639 O O . ALA A 1 221 ? -20.370 13.102 15.663 1.00 60.56 221 ALA A O 1
ATOM 1640 N N . VAL A 1 222 ? -20.459 15.310 16.031 1.00 50.97 222 VAL A N 1
ATOM 1641 C CA . VAL A 1 222 ? -19.456 15.679 15.033 1.00 50.97 222 VAL A CA 1
ATOM 1642 C C . VAL A 1 222 ? -18.266 16.252 15.798 1.00 50.97 222 VAL A C 1
ATOM 1644 O O . VAL A 1 222 ? -18.440 17.200 16.558 1.00 50.97 222 VAL A O 1
ATOM 1647 N N . HIS A 1 223 ? -17.072 15.705 15.550 1.00 54.22 223 HIS A N 1
ATOM 1648 C CA . HIS A 1 223 ? -15.767 16.109 16.105 1.00 54.22 223 HIS A CA 1
ATOM 1649 C C . HIS A 1 223 ? -15.374 15.560 17.496 1.00 54.22 223 HIS A C 1
ATOM 1651 O O . HIS A 1 223 ? -16.214 15.065 18.236 1.00 54.22 223 HIS A O 1
ATOM 1657 N N . PRO A 1 224 ? -14.049 15.472 17.753 1.00 52.81 224 PRO A N 1
ATOM 1658 C CA . PRO A 1 224 ? -13.375 14.261 18.203 1.00 52.81 224 PRO A CA 1
ATOM 1659 C C . PRO A 1 224 ? -13.803 13.894 19.613 1.00 52.81 224 PRO A C 1
ATOM 1661 O O . PRO A 1 224 ? -13.419 14.566 20.566 1.00 52.81 224 PRO A O 1
ATOM 1664 N N . VAL A 1 225 ? -14.534 12.791 19.739 1.00 53.84 225 VAL A N 1
ATOM 1665 C CA . VAL A 1 225 ? -14.599 12.083 21.012 1.00 53.84 225 VAL A CA 1
ATOM 1666 C C . VAL A 1 225 ? -13.255 11.359 21.134 1.00 53.84 225 VAL A C 1
ATOM 1668 O O . VAL A 1 225 ? -12.947 10.536 20.259 1.00 53.84 225 VAL A O 1
ATOM 1671 N N . PRO A 1 226 ? -12.399 11.710 22.113 1.00 57.25 226 PRO A N 1
ATOM 1672 C CA . PRO A 1 226 ? -11.264 10.865 22.455 1.00 57.25 226 PRO A CA 1
ATOM 1673 C C . PRO A 1 226 ? -11.827 9.481 22.765 1.00 57.25 226 PRO A C 1
ATOM 1675 O O . PRO A 1 226 ? -12.810 9.387 23.503 1.00 57.25 226 PRO A O 1
ATOM 1678 N N . LEU A 1 227 ? -11.263 8.418 22.187 1.00 58.31 227 LEU A N 1
ATOM 1679 C CA . LEU A 1 227 ? -11.609 7.086 22.684 1.00 58.31 227 LEU A CA 1
ATOM 1680 C C . LEU A 1 227 ? -11.215 7.068 24.166 1.00 58.31 227 LEU A C 1
ATOM 1682 O O . LEU A 1 227 ? -10.060 7.393 24.457 1.00 58.31 227 LEU A O 1
ATOM 1686 N N . PRO A 1 228 ? -12.145 6.789 25.096 1.00 54.62 228 PRO A N 1
ATOM 1687 C CA . PRO A 1 228 ? -11.835 6.844 26.514 1.00 54.62 228 PRO A CA 1
ATOM 1688 C C . PRO A 1 228 ? -10.661 5.915 26.824 1.00 54.62 228 PRO A C 1
ATOM 1690 O O . PRO A 1 228 ? -10.710 4.722 26.532 1.00 54.62 228 PRO A O 1
ATOM 1693 N N . GLY A 1 229 ? -9.602 6.469 27.407 1.00 53.09 229 GLY A N 1
ATOM 1694 C CA . GLY A 1 229 ? -8.577 5.697 28.092 1.00 53.09 229 GLY A CA 1
ATOM 1695 C C . GLY A 1 229 ? -8.984 5.595 29.553 1.00 53.09 229 GLY A C 1
ATOM 1696 O O . GLY A 1 229 ? -8.679 6.508 30.309 1.00 53.09 229 GLY A O 1
ATOM 1697 N N . LEU A 1 230 ? -9.678 4.505 29.903 1.00 42.28 230 LEU A N 1
ATOM 1698 C CA . LEU A 1 230 ? -10.362 4.276 31.184 1.00 42.28 230 LEU A CA 1
ATOM 1699 C C . LEU A 1 230 ? -11.477 5.297 31.516 1.00 42.28 230 LEU A C 1
ATOM 1701 O O . LEU A 1 230 ? -11.367 6.482 31.209 1.00 42.28 230 LEU A O 1
ATOM 1705 N N . PRO A 1 231 ? -12.580 4.866 32.149 1.00 38.34 231 PRO A N 1
ATOM 1706 C CA . PRO A 1 231 ? -13.544 5.804 32.705 1.00 38.34 231 PRO A CA 1
ATOM 1707 C C . PRO A 1 231 ? -12.938 6.530 33.918 1.00 38.34 231 PRO A C 1
ATOM 1709 O O . PRO A 1 231 ? -12.456 5.883 34.849 1.00 38.34 231 PRO A O 1
ATOM 1712 N N . ASP A 1 232 ? -13.047 7.862 33.958 1.00 41.53 232 ASP A N 1
ATOM 1713 C CA . ASP A 1 232 ? -13.215 8.568 35.233 1.00 41.53 232 ASP A CA 1
ATOM 1714 C C . ASP A 1 232 ? -14.559 8.093 35.781 1.00 41.53 232 ASP A C 1
ATOM 1716 O O . ASP A 1 232 ? -15.602 8.560 35.329 1.00 41.53 232 ASP A O 1
ATOM 1720 N N . VAL A 1 233 ? -14.544 7.082 36.655 1.00 39.41 233 VAL A N 1
ATOM 1721 C CA . VAL A 1 233 ? -15.755 6.501 37.247 1.00 39.41 233 VAL A CA 1
ATOM 1722 C C . VAL A 1 233 ? -16.462 7.606 38.039 1.00 39.41 233 VAL A C 1
ATOM 1724 O O . VAL A 1 233 ? -15.955 7.997 39.094 1.00 39.41 233 VAL A O 1
ATOM 1727 N N . PRO A 1 234 ? -17.606 8.145 37.578 1.00 40.62 234 PRO A N 1
ATOM 1728 C CA . PRO A 1 234 ? -18.424 8.989 38.425 1.00 40.62 234 PRO A CA 1
ATOM 1729 C C . PRO A 1 234 ? -19.110 8.060 39.426 1.00 40.62 234 PRO A C 1
ATOM 1731 O O . PRO A 1 234 ? -19.553 6.978 39.041 1.00 40.62 234 PRO A O 1
ATOM 1734 N N . ASP A 1 235 ? -19.214 8.478 40.687 1.00 40.84 235 ASP A N 1
ATOM 1735 C CA . ASP A 1 235 ? -20.024 7.803 41.706 1.00 40.84 235 ASP A CA 1
ATOM 1736 C C . ASP A 1 235 ? -21.463 7.598 41.186 1.00 40.84 235 ASP A C 1
ATOM 1738 O O . ASP A 1 235 ? -22.319 8.480 41.286 1.00 40.84 235 ASP A O 1
ATOM 1742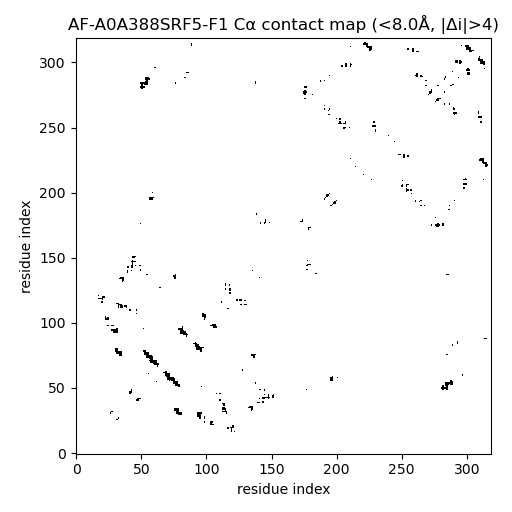 N N . ALA A 1 236 ? -21.727 6.432 40.597 1.00 46.84 236 ALA A N 1
ATOM 1743 C CA . ALA A 1 236 ? -23.034 5.967 40.161 1.00 46.84 236 ALA A CA 1
ATOM 1744 C C . ALA A 1 236 ? -23.324 4.623 40.857 1.00 46.84 236 ALA A C 1
ATOM 1746 O O . ALA A 1 236 ? -22.413 3.816 41.037 1.00 46.84 236 ALA A O 1
ATOM 1747 N N . PRO A 1 237 ? -24.569 4.384 41.302 1.00 51.47 237 PRO A N 1
ATOM 1748 C CA . PRO A 1 237 ? -24.882 3.396 42.338 1.00 51.47 237 PRO A CA 1
ATOM 1749 C C . PRO A 1 237 ? -24.897 1.927 41.885 1.00 51.47 237 PRO A C 1
ATOM 1751 O O . PRO A 1 237 ? -25.146 1.061 42.720 1.00 51.47 237 PRO A O 1
ATOM 1754 N N . ASP A 1 238 ? -24.594 1.632 40.621 1.00 56.91 238 ASP A N 1
ATOM 1755 C CA . ASP A 1 238 ? -24.548 0.269 40.093 1.00 56.91 238 ASP A CA 1
ATOM 1756 C C . ASP A 1 238 ? -23.120 -0.040 39.627 1.00 56.91 238 ASP A C 1
ATOM 1758 O O . ASP A 1 238 ? -22.605 0.575 38.692 1.00 56.91 238 ASP A O 1
ATOM 1762 N N . ALA A 1 239 ? -22.450 -0.965 40.320 1.00 57.19 239 ALA A N 1
ATOM 1763 C CA . ALA A 1 239 ? -21.129 -1.431 39.916 1.00 57.19 239 ALA A CA 1
ATOM 1764 C C . ALA A 1 239 ? -21.227 -2.105 38.532 1.00 57.19 239 ALA A C 1
ATOM 1766 O O . ALA A 1 239 ? -22.131 -2.926 38.345 1.00 57.19 239 ALA A O 1
ATOM 1767 N N . PRO A 1 240 ? -20.325 -1.794 37.582 1.00 62.72 240 PRO A N 1
ATOM 1768 C CA . PRO A 1 240 ? -20.341 -2.419 36.263 1.00 62.72 240 PRO A CA 1
ATOM 1769 C C . PRO A 1 240 ? -20.182 -3.939 36.393 1.00 62.72 240 PRO A C 1
ATOM 1771 O O . PRO A 1 240 ? -19.418 -4.419 37.239 1.00 62.72 240 PRO A O 1
ATOM 1774 N N . ASP A 1 241 ? -20.902 -4.699 35.566 1.00 74.25 241 ASP A N 1
ATOM 1775 C CA . ASP A 1 241 ? -20.756 -6.159 35.528 1.00 74.25 241 ASP A CA 1
ATOM 1776 C C . ASP A 1 241 ? -19.322 -6.524 35.095 1.00 74.25 241 ASP A C 1
ATOM 1778 O O . ASP A 1 241 ? -18.669 -5.805 34.336 1.00 74.25 241 ASP A O 1
ATOM 1782 N N . ALA A 1 242 ? -18.810 -7.665 35.557 1.00 73.81 242 ALA A N 1
ATOM 1783 C CA . ALA A 1 242 ? -17.467 -8.153 35.255 1.00 73.81 242 ALA A CA 1
ATOM 1784 C C . ALA A 1 242 ? -17.191 -8.248 33.741 1.00 73.81 242 ALA A C 1
ATOM 1786 O O . ALA A 1 242 ? -16.049 -8.074 33.314 1.00 73.81 242 ALA A O 1
ATOM 1787 N N . ALA A 1 243 ? -18.229 -8.490 32.934 1.00 73.38 243 ALA A N 1
ATOM 1788 C CA . ALA A 1 243 ? -18.144 -8.481 31.476 1.00 73.38 243 ALA A CA 1
ATOM 1789 C C . ALA A 1 243 ? -17.840 -7.082 30.905 1.00 73.38 243 ALA A C 1
ATOM 1791 O O . ALA A 1 243 ? -16.976 -6.957 30.040 1.00 73.38 243 ALA A O 1
ATOM 1792 N N . GLU A 1 244 ? -18.481 -6.032 31.428 1.00 73.69 244 GLU A N 1
ATOM 1793 C CA . GLU A 1 244 ? -18.242 -4.645 31.001 1.00 73.69 244 GLU A CA 1
ATOM 1794 C C . GLU A 1 244 ? -16.829 -4.189 31.381 1.00 73.69 244 GLU A C 1
ATOM 1796 O O . GLU A 1 244 ? -16.138 -3.548 30.592 1.00 73.69 244 GLU A O 1
ATOM 1801 N N . VAL A 1 245 ? -16.356 -4.575 32.570 1.00 77.88 245 VAL A N 1
ATOM 1802 C CA . VAL A 1 245 ? -14.986 -4.279 33.020 1.00 77.88 245 VAL A CA 1
ATOM 1803 C C . VAL A 1 245 ? -13.945 -4.951 32.116 1.00 77.88 245 VAL A C 1
ATOM 1805 O O . VAL A 1 245 ? -12.934 -4.333 31.777 1.00 77.88 245 VAL A O 1
ATOM 1808 N N . ALA A 1 246 ? -14.186 -6.200 31.705 1.00 79.75 246 ALA A N 1
ATOM 1809 C CA . ALA A 1 246 ? -13.288 -6.936 30.818 1.00 79.75 246 ALA A CA 1
ATOM 1810 C C . ALA A 1 246 ? -13.232 -6.331 29.404 1.00 79.75 246 ALA A C 1
ATOM 1812 O O . ALA A 1 246 ? -12.145 -6.204 28.843 1.00 79.75 246 ALA A O 1
ATOM 1813 N N . GLU A 1 247 ? -14.373 -5.912 28.850 1.00 79.50 247 GLU A N 1
ATOM 1814 C CA . GLU A 1 247 ? -14.437 -5.254 27.539 1.00 79.50 247 GLU A CA 1
ATOM 1815 C C . GLU A 1 247 ? -13.701 -3.905 27.545 1.00 79.50 247 GLU A C 1
ATOM 1817 O O . GLU A 1 247 ? -12.896 -3.625 26.656 1.00 79.50 247 GLU A O 1
ATOM 1822 N N . VAL A 1 248 ? -13.898 -3.089 28.587 1.00 80.75 248 VAL A N 1
ATOM 1823 C CA . VAL A 1 248 ? -13.172 -1.818 28.753 1.00 80.75 248 VAL A CA 1
ATOM 1824 C C . VAL A 1 248 ? -11.660 -2.046 28.851 1.00 80.75 248 VAL A C 1
ATOM 1826 O O . VAL A 1 248 ? -10.888 -1.288 28.258 1.00 80.75 248 VAL A O 1
ATOM 1829 N N . ALA A 1 249 ? -11.225 -3.090 29.563 1.00 86.12 249 ALA A N 1
ATOM 1830 C CA . ALA A 1 249 ? -9.812 -3.443 29.671 1.00 86.12 249 ALA A CA 1
ATOM 1831 C C . ALA A 1 249 ? -9.215 -3.896 28.324 1.00 86.12 249 ALA A C 1
ATOM 1833 O O . ALA A 1 249 ? -8.136 -3.426 27.963 1.00 86.12 249 ALA A O 1
ATOM 1834 N N . GLU A 1 250 ? -9.926 -4.733 27.556 1.00 89.00 250 GLU A N 1
ATOM 1835 C CA . GLU A 1 250 ? -9.505 -5.164 26.210 1.00 89.00 250 GLU A CA 1
ATOM 1836 C C . GLU A 1 250 ? -9.322 -3.957 25.278 1.00 89.00 250 GLU A C 1
ATOM 1838 O O . GLU A 1 250 ? -8.303 -3.827 24.596 1.00 89.00 250 GLU A O 1
ATOM 1843 N N . VAL A 1 251 ? -10.291 -3.036 25.268 1.00 87.44 251 VAL A N 1
ATOM 1844 C CA . VAL A 1 251 ? -10.225 -1.829 24.434 1.00 87.44 251 VAL A CA 1
ATOM 1845 C C . VAL A 1 251 ? -9.055 -0.938 24.853 1.00 87.44 251 VAL A C 1
ATOM 1847 O O . VAL A 1 251 ? -8.324 -0.455 23.988 1.00 87.44 251 VAL A O 1
ATOM 1850 N N . ALA A 1 252 ? -8.832 -0.742 26.155 1.00 87.56 252 ALA A N 1
ATOM 1851 C CA . ALA A 1 252 ? -7.706 0.047 26.653 1.00 87.56 252 ALA A CA 1
ATOM 1852 C C . ALA A 1 252 ? -6.348 -0.555 26.242 1.00 87.56 252 ALA A C 1
ATOM 1854 O O . ALA A 1 252 ? -5.458 0.177 25.797 1.00 87.56 252 ALA A O 1
ATOM 1855 N N . GLU A 1 253 ? -6.199 -1.880 26.321 1.00 90.75 253 GLU A N 1
ATOM 1856 C CA . GLU A 1 253 ? -4.998 -2.591 25.869 1.00 90.75 253 GLU A CA 1
ATOM 1857 C C . GLU A 1 253 ? -4.793 -2.456 24.353 1.00 90.75 253 GLU A C 1
ATOM 1859 O O . GLU A 1 253 ? -3.680 -2.177 23.896 1.00 90.75 253 GLU A O 1
ATOM 1864 N N . ALA A 1 254 ? -5.866 -2.575 23.565 1.00 91.19 254 ALA A N 1
ATOM 1865 C CA . ALA A 1 254 ? -5.817 -2.394 22.117 1.00 91.19 254 ALA A CA 1
ATOM 1866 C C . ALA A 1 254 ? -5.408 -0.961 21.734 1.00 91.19 254 ALA A C 1
ATOM 1868 O O . ALA A 1 254 ? -4.561 -0.770 20.857 1.00 91.19 254 ALA A O 1
ATOM 1869 N N . VAL A 1 255 ? -5.958 0.053 22.412 1.00 91.19 255 VAL A N 1
ATOM 1870 C CA . VAL A 1 255 ? -5.591 1.466 22.219 1.00 91.19 255 VAL A CA 1
ATOM 1871 C C . VAL A 1 255 ? -4.110 1.687 22.526 1.00 91.19 255 VAL A C 1
ATOM 1873 O O . VAL A 1 255 ? -3.403 2.260 21.694 1.00 91.19 255 VAL A O 1
ATOM 1876 N N . ALA A 1 256 ? -3.624 1.210 23.676 1.00 91.44 256 ALA A N 1
ATOM 1877 C CA . ALA A 1 256 ? -2.219 1.336 24.059 1.00 91.44 256 ALA A CA 1
ATOM 1878 C C . ALA A 1 256 ? -1.295 0.651 23.041 1.00 91.44 256 ALA A C 1
ATOM 1880 O O . ALA A 1 256 ? -0.380 1.282 22.509 1.00 91.44 256 ALA A O 1
ATOM 1881 N N . THR A 1 257 ? -1.604 -0.598 22.681 1.00 92.56 257 THR A N 1
ATOM 1882 C CA . THR A 1 257 ? -0.839 -1.379 21.700 1.00 92.56 257 THR A CA 1
ATOM 1883 C C . THR A 1 257 ? -0.779 -0.676 20.342 1.00 92.56 257 THR A C 1
ATOM 1885 O O . THR A 1 257 ? 0.286 -0.585 19.726 1.00 92.56 257 THR A O 1
ATOM 1888 N N . PHE A 1 258 ? -1.904 -0.131 19.865 1.00 91.94 258 PHE A N 1
ATOM 1889 C CA . PHE A 1 258 ? -1.943 0.590 18.594 1.00 91.94 258 PHE A CA 1
ATOM 1890 C C . PHE A 1 258 ? -1.114 1.876 18.627 1.00 91.94 258 PHE A C 1
ATOM 1892 O O . PHE A 1 258 ? -0.360 2.151 17.691 1.00 91.94 258 PHE A O 1
ATOM 1899 N N . LEU A 1 259 ? -1.238 2.677 19.688 1.00 92.75 259 LEU A N 1
ATOM 1900 C CA . LEU A 1 259 ? -0.496 3.929 19.828 1.00 92.75 259 LEU A CA 1
ATOM 1901 C C . LEU A 1 259 ? 1.013 3.686 19.944 1.00 92.75 259 LEU A C 1
ATOM 1903 O O . LEU A 1 259 ? 1.789 4.431 19.340 1.00 92.75 259 LEU A O 1
ATOM 1907 N N . ASP A 1 260 ? 1.435 2.621 20.622 1.00 93.50 260 ASP A N 1
ATOM 1908 C CA . ASP A 1 260 ? 2.836 2.199 20.666 1.00 93.50 260 ASP A CA 1
ATOM 1909 C C . ASP A 1 260 ? 3.353 1.782 19.286 1.00 93.50 260 ASP A C 1
ATOM 1911 O O . ASP A 1 260 ? 4.446 2.196 18.880 1.00 93.50 260 ASP A O 1
ATOM 1915 N N . ALA A 1 261 ? 2.556 1.035 18.515 1.00 93.44 261 ALA A N 1
ATOM 1916 C CA . ALA A 1 261 ? 2.892 0.692 17.136 1.00 93.44 261 ALA A CA 1
ATOM 1917 C C . ALA A 1 261 ? 2.996 1.943 16.246 1.00 93.44 261 ALA A C 1
ATOM 1919 O O . ALA A 1 261 ? 3.921 2.047 15.441 1.00 93.44 261 ALA A O 1
ATOM 1920 N N . VAL A 1 262 ? 2.106 2.930 16.411 1.00 93.00 262 VAL A N 1
ATOM 1921 C CA . VAL A 1 262 ? 2.161 4.215 15.688 1.00 93.00 262 VAL A CA 1
ATOM 1922 C C . VAL A 1 262 ? 3.431 5.000 16.030 1.00 93.00 262 VAL A C 1
ATOM 1924 O O . VAL A 1 262 ? 4.087 5.521 15.124 1.00 93.00 262 VAL A O 1
ATOM 1927 N N . ARG A 1 263 ? 3.803 5.078 17.316 1.00 94.25 263 ARG A N 1
ATOM 1928 C CA . ARG A 1 263 ? 5.051 5.728 17.764 1.00 94.25 263 ARG A CA 1
ATOM 1929 C C . ARG A 1 263 ? 6.267 5.037 17.151 1.00 94.25 263 ARG A C 1
ATOM 1931 O O . ARG A 1 263 ? 7.161 5.712 16.636 1.00 94.25 263 ARG A O 1
ATOM 1938 N N . PHE A 1 264 ? 6.277 3.705 17.164 1.00 95.50 264 PHE A N 1
ATOM 1939 C CA . PHE A 1 264 ? 7.335 2.917 16.545 1.00 95.50 264 PHE A CA 1
ATOM 1940 C C . PHE A 1 264 ? 7.406 3.138 15.029 1.00 95.50 264 PHE A C 1
ATOM 1942 O O . PHE A 1 264 ? 8.485 3.446 14.538 1.00 95.50 264 PHE A O 1
ATOM 1949 N N . ASP A 1 265 ? 6.290 3.064 14.295 1.00 95.25 265 ASP A N 1
ATOM 1950 C CA . ASP A 1 265 ? 6.239 3.291 12.839 1.00 95.25 265 ASP A CA 1
ATOM 1951 C C . ASP A 1 265 ? 6.816 4.664 12.464 1.00 95.25 265 ASP A C 1
ATOM 1953 O O . ASP A 1 265 ? 7.612 4.772 11.530 1.00 95.25 265 ASP A O 1
ATOM 1957 N N . PHE A 1 266 ? 6.482 5.712 13.225 1.00 93.00 266 PHE A N 1
ATOM 1958 C CA . PHE A 1 266 ? 7.027 7.052 13.008 1.00 93.00 266 PHE A CA 1
ATOM 1959 C C . PHE A 1 266 ? 8.546 7.107 13.225 1.00 93.00 266 PHE A C 1
ATOM 1961 O O . PHE A 1 266 ? 9.278 7.594 12.361 1.00 93.00 266 PHE A O 1
ATOM 1968 N N . ALA A 1 267 ? 9.033 6.583 14.354 1.00 95.56 267 ALA A N 1
ATOM 1969 C CA . ALA A 1 267 ? 10.463 6.562 14.660 1.00 95.56 267 ALA A CA 1
ATOM 1970 C C . ALA A 1 267 ? 11.252 5.702 13.657 1.00 95.56 267 ALA A C 1
ATOM 1972 O O . ALA A 1 267 ? 12.318 6.103 13.190 1.00 95.56 267 ALA A O 1
ATOM 1973 N N . PHE A 1 268 ? 10.704 4.547 13.276 1.00 96.50 268 PHE A N 1
ATOM 1974 C CA . PHE A 1 268 ? 11.316 3.615 12.337 1.00 96.50 268 PHE A CA 1
ATOM 1975 C C . PHE A 1 268 ? 11.462 4.233 10.945 1.00 96.50 268 PHE A C 1
ATOM 1977 O O . PHE A 1 268 ? 12.532 4.152 10.349 1.00 96.50 268 PHE A O 1
ATOM 1984 N N . ARG A 1 269 ? 10.431 4.932 10.450 1.00 95.38 269 ARG A N 1
ATOM 1985 C CA . ARG A 1 269 ? 10.494 5.680 9.181 1.00 95.38 269 ARG A CA 1
ATOM 1986 C C . ARG A 1 269 ? 11.622 6.708 9.175 1.00 95.38 269 ARG A C 1
ATOM 1988 O O . ARG A 1 269 ? 12.352 6.792 8.190 1.00 95.38 269 ARG A O 1
ATOM 1995 N N . SER A 1 270 ? 11.793 7.457 10.264 1.00 94.50 270 SER A N 1
ATOM 1996 C CA . SER A 1 270 ? 12.900 8.414 10.400 1.00 94.50 270 SER A CA 1
ATOM 1997 C C . SER A 1 270 ? 14.259 7.712 10.356 1.00 94.50 270 SER A C 1
ATOM 1999 O O . SER A 1 270 ? 15.125 8.113 9.581 1.00 94.50 270 SER A O 1
ATOM 2001 N N . LEU A 1 271 ? 14.417 6.606 11.090 1.00 94.94 271 LEU A N 1
ATOM 2002 C CA . LEU A 1 271 ? 15.653 5.820 11.093 1.00 94.94 271 LEU A CA 1
ATOM 2003 C C . LEU A 1 271 ? 15.982 5.226 9.720 1.00 94.94 271 LEU A C 1
ATOM 2005 O O . LEU A 1 271 ? 17.135 5.282 9.302 1.00 94.94 271 LEU A O 1
ATOM 2009 N N . VAL A 1 272 ? 14.998 4.694 8.993 1.00 94.44 272 VAL A N 1
ATOM 2010 C CA . VAL A 1 272 ? 15.202 4.150 7.639 1.00 94.44 272 VAL A CA 1
ATOM 2011 C C . VAL A 1 272 ? 15.702 5.235 6.684 1.00 94.44 272 VAL A C 1
ATOM 2013 O O . VAL A 1 272 ? 16.617 4.996 5.900 1.00 94.44 272 VAL A O 1
ATOM 2016 N N . ARG A 1 273 ? 15.187 6.461 6.786 1.00 93.69 273 ARG A N 1
ATOM 2017 C CA . ARG A 1 273 ? 15.705 7.583 5.992 1.00 93.69 273 ARG A CA 1
ATOM 2018 C C . ARG A 1 273 ? 17.130 7.956 6.373 1.00 93.69 273 ARG A C 1
ATOM 2020 O O . ARG A 1 273 ? 17.989 8.072 5.507 1.00 93.69 273 ARG A O 1
ATOM 2027 N N . GLU A 1 274 ? 17.382 8.138 7.663 1.00 91.44 274 GLU A N 1
ATOM 2028 C CA . GLU A 1 274 ? 18.670 8.623 8.166 1.00 91.44 274 GLU A CA 1
ATOM 2029 C C . GLU A 1 274 ? 19.798 7.598 8.016 1.00 91.44 274 GLU A C 1
ATOM 2031 O O . GLU A 1 274 ? 20.946 7.973 7.790 1.00 91.44 274 GLU A O 1
ATOM 2036 N N . ARG A 1 275 ? 19.490 6.305 8.168 1.00 90.19 275 ARG A N 1
ATOM 2037 C CA . ARG A 1 275 ? 20.487 5.226 8.229 1.00 90.19 275 ARG A CA 1
ATOM 2038 C C . ARG A 1 275 ? 20.567 4.405 6.951 1.00 90.19 275 ARG A C 1
ATOM 2040 O O . ARG A 1 275 ? 21.667 4.033 6.563 1.00 90.19 275 ARG A O 1
ATOM 2047 N N . ALA A 1 276 ? 19.432 4.123 6.311 1.00 88.88 276 ALA A N 1
ATOM 2048 C CA . ALA A 1 276 ? 19.388 3.367 5.058 1.00 88.88 276 ALA A CA 1
ATOM 2049 C C . ALA A 1 276 ? 19.315 4.275 3.815 1.00 88.88 276 ALA A C 1
ATOM 2051 O O . ALA A 1 276 ? 19.372 3.785 2.690 1.00 88.88 276 ALA A O 1
ATOM 2052 N N . GLY A 1 277 ? 19.216 5.597 4.001 1.00 89.62 277 GLY A N 1
ATOM 2053 C CA . GLY A 1 277 ? 19.241 6.567 2.907 1.00 89.62 277 GLY A CA 1
ATOM 2054 C C . GLY A 1 277 ? 17.984 6.558 2.037 1.00 89.62 277 GLY A C 1
ATOM 2055 O O . GLY A 1 277 ? 18.059 6.995 0.892 1.00 89.62 277 GLY A O 1
ATOM 2056 N N . ALA A 1 278 ? 16.855 6.046 2.543 1.00 91.19 278 ALA A N 1
ATOM 2057 C CA . ALA A 1 278 ? 15.585 6.071 1.818 1.00 91.19 278 ALA A CA 1
ATOM 2058 C C . ALA A 1 278 ? 15.091 7.507 1.594 1.00 91.19 278 ALA A C 1
ATOM 2060 O O . ALA A 1 278 ? 15.078 8.331 2.518 1.00 91.19 278 ALA A O 1
ATOM 2061 N N . ALA A 1 279 ? 14.615 7.791 0.385 1.00 90.00 279 ALA A N 1
ATOM 2062 C CA . ALA A 1 279 ? 13.902 9.020 0.081 1.00 90.00 279 ALA A CA 1
ATOM 2063 C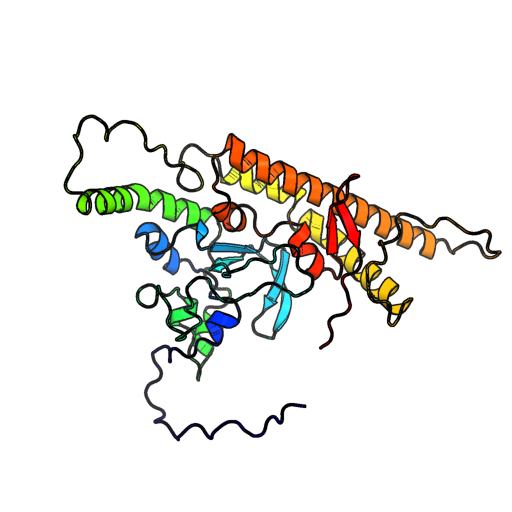 C . ALA A 1 279 ? 12.502 9.015 0.721 1.00 90.00 279 ALA A C 1
ATOM 2065 O O . ALA A 1 279 ? 11.942 7.971 1.064 1.00 90.00 279 ALA A O 1
ATOM 2066 N N . MET A 1 280 ? 11.912 10.202 0.894 1.00 87.56 280 MET A N 1
ATOM 2067 C CA . MET A 1 280 ? 10.569 10.330 1.482 1.00 87.56 280 MET A CA 1
ATOM 2068 C C . MET A 1 280 ? 9.506 9.638 0.623 1.00 87.56 280 MET A C 1
ATOM 2070 O O . MET A 1 280 ? 8.549 9.072 1.146 1.00 87.56 280 MET A O 1
ATOM 2074 N N . GLU A 1 281 ? 9.687 9.690 -0.689 1.00 88.25 281 GLU A N 1
ATOM 2075 C CA . GLU A 1 281 ? 8.781 9.190 -1.716 1.00 88.25 281 GLU A CA 1
ATOM 2076 C C . GLU A 1 281 ? 8.790 7.655 -1.791 1.00 88.25 281 GLU A C 1
ATOM 2078 O O . GLU A 1 281 ? 7.785 7.047 -2.162 1.00 88.25 281 GLU A O 1
ATOM 2083 N N . GLU A 1 282 ? 9.891 7.028 -1.369 1.00 92.62 282 GLU A N 1
ATOM 2084 C CA . GLU A 1 282 ? 10.069 5.573 -1.333 1.00 92.62 282 GLU A CA 1
ATOM 2085 C C . GLU A 1 282 ? 9.431 4.927 -0.099 1.00 92.62 282 GLU A C 1
ATOM 2087 O O . GLU A 1 282 ? 9.134 3.733 -0.113 1.00 92.62 282 GLU A O 1
ATOM 2092 N N . LEU A 1 283 ? 9.195 5.685 0.980 1.00 93.81 283 LEU A N 1
ATOM 2093 C CA . LEU A 1 283 ? 8.715 5.116 2.244 1.00 93.81 283 LEU A CA 1
ATOM 2094 C C . LEU A 1 283 ? 7.346 4.444 2.126 1.00 93.81 283 LEU A C 1
ATOM 2096 O O . LEU A 1 283 ? 7.083 3.475 2.835 1.00 93.81 283 LEU A O 1
ATOM 2100 N N . ASP A 1 284 ? 6.475 4.944 1.252 1.00 92.94 284 ASP A N 1
ATOM 2101 C CA . ASP A 1 284 ? 5.159 4.344 1.022 1.00 92.94 284 ASP A CA 1
ATOM 2102 C C . ASP A 1 284 ? 5.272 2.997 0.289 1.00 92.94 284 ASP A C 1
ATOM 2104 O O . ASP A 1 284 ? 4.464 2.094 0.503 1.00 92.94 284 ASP A O 1
ATOM 2108 N N . PHE A 1 285 ? 6.291 2.829 -0.550 1.00 96.06 285 PHE A N 1
ATOM 2109 C CA . PHE A 1 285 ? 6.612 1.544 -1.157 1.00 96.06 285 PHE A CA 1
ATOM 2110 C C . PHE A 1 285 ? 7.288 0.607 -0.146 1.00 96.06 285 PHE A C 1
ATOM 2112 O O . PHE A 1 285 ? 6.865 -0.535 0.015 1.00 96.06 285 PHE A O 1
ATOM 2119 N N . LEU A 1 286 ? 8.295 1.089 0.582 1.00 96.00 286 LEU A N 1
ATOM 2120 C CA . LEU A 1 286 ? 9.076 0.266 1.505 1.00 96.00 286 LEU A CA 1
ATOM 2121 C C . LEU A 1 286 ? 8.253 -0.188 2.715 1.00 96.00 286 LEU A C 1
ATOM 2123 O O . LEU A 1 286 ? 8.217 -1.371 3.035 1.00 96.00 286 LEU A O 1
ATOM 2127 N N . LEU A 1 287 ? 7.582 0.741 3.392 1.00 94.62 287 LEU A N 1
ATOM 2128 C CA . LEU A 1 287 ? 6.947 0.514 4.697 1.00 94.62 287 LEU A CA 1
ATOM 2129 C C . LEU A 1 287 ? 5.416 0.586 4.633 1.00 94.62 287 LEU A C 1
ATOM 2131 O O . LEU A 1 287 ? 4.738 0.520 5.662 1.00 94.62 287 LEU A O 1
ATOM 2135 N N . GLY A 1 288 ? 4.858 0.769 3.436 1.00 92.44 288 GLY A N 1
ATOM 2136 C CA . GLY A 1 288 ? 3.437 1.026 3.251 1.00 92.44 288 GLY A CA 1
ATOM 2137 C C . GLY A 1 288 ? 3.001 2.382 3.804 1.00 92.44 288 GLY A C 1
ATOM 2138 O O . GLY A 1 288 ? 3.808 3.221 4.226 1.00 92.44 288 GLY A O 1
ATOM 2139 N N . ARG A 1 289 ? 1.682 2.581 3.857 1.00 90.12 289 ARG A N 1
ATOM 2140 C CA . ARG A 1 289 ? 1.070 3.753 4.507 1.00 90.12 289 ARG A CA 1
ATOM 2141 C C . ARG A 1 289 ? 1.415 3.779 5.997 1.00 90.12 289 ARG A C 1
ATOM 2143 O O . ARG A 1 289 ? 1.494 2.730 6.641 1.00 90.12 289 ARG A O 1
ATOM 2150 N N . THR A 1 290 ? 1.552 4.978 6.560 1.00 90.88 290 THR A N 1
ATOM 2151 C CA . THR A 1 290 ? 1.750 5.128 8.010 1.00 90.88 290 THR A CA 1
ATOM 2152 C C . THR A 1 290 ? 0.593 4.499 8.779 1.00 90.88 290 THR A C 1
ATOM 2154 O O . THR A 1 290 ? -0.556 4.554 8.330 1.00 90.88 290 THR A O 1
ATOM 2157 N N . LEU A 1 291 ? 0.869 3.941 9.959 1.00 89.31 291 LEU A N 1
ATOM 2158 C CA . LEU A 1 291 ? -0.192 3.351 10.787 1.00 89.31 291 LEU A CA 1
ATOM 2159 C C . LEU A 1 291 ? -1.260 4.375 11.182 1.00 89.31 291 LEU A C 1
ATOM 2161 O O . LEU A 1 291 ? -2.455 4.077 11.202 1.00 89.31 291 LEU A O 1
ATOM 2165 N N . ALA A 1 292 ? -0.838 5.621 11.389 1.00 88.56 292 ALA A N 1
ATOM 2166 C CA . ALA A 1 292 ? -1.741 6.741 11.602 1.00 88.56 292 ALA A CA 1
ATOM 2167 C C . ALA A 1 292 ? -2.697 6.969 10.416 1.00 88.56 292 ALA A C 1
ATOM 2169 O O . ALA A 1 292 ? -3.878 7.241 10.623 1.00 88.56 292 ALA A O 1
ATOM 2170 N N . ALA A 1 293 ? -2.213 6.836 9.177 1.00 84.62 293 ALA A N 1
ATOM 2171 C CA . ALA A 1 293 ? -3.040 6.982 7.981 1.00 84.62 293 ALA A CA 1
ATOM 2172 C C . ALA A 1 293 ? -3.963 5.778 7.742 1.00 84.62 293 ALA A C 1
ATOM 2174 O O . ALA A 1 293 ? -5.010 5.936 7.116 1.00 84.62 293 ALA A O 1
ATOM 2175 N N . THR A 1 294 ? -3.606 4.584 8.224 1.00 84.94 294 THR A N 1
ATOM 2176 C CA . THR A 1 294 ? -4.450 3.384 8.100 1.00 84.94 294 THR A CA 1
ATOM 2177 C C . THR A 1 294 ? -5.511 3.271 9.189 1.00 84.94 294 THR A C 1
ATOM 2179 O O . THR A 1 294 ? -6.472 2.536 8.999 1.00 84.94 294 THR A O 1
ATOM 2182 N N . ALA A 1 295 ? -5.385 4.015 10.291 1.00 85.88 295 ALA A N 1
ATOM 2183 C CA . ALA A 1 295 ? -6.316 3.990 11.422 1.00 85.88 295 ALA A CA 1
ATOM 2184 C C . ALA A 1 295 ? -7.792 4.167 11.008 1.00 85.88 295 ALA A C 1
ATOM 2186 O O . ALA A 1 295 ? -8.674 3.498 11.546 1.00 85.88 295 ALA A O 1
ATOM 2187 N N . VAL A 1 296 ? -8.049 4.991 9.981 1.00 83.31 296 VAL A N 1
ATOM 2188 C CA . VAL A 1 296 ? -9.400 5.257 9.444 1.00 83.31 296 VAL A CA 1
ATOM 2189 C C . VAL A 1 296 ? -10.102 4.008 8.927 1.00 83.31 296 VAL A C 1
ATOM 2191 O O . VAL A 1 296 ? -11.329 3.960 8.921 1.00 83.31 296 VAL A O 1
ATOM 2194 N N . MET A 1 297 ? -9.341 2.982 8.540 1.00 81.19 297 MET A N 1
ATOM 2195 C CA . MET A 1 297 ? -9.885 1.696 8.110 1.00 81.19 297 MET A CA 1
ATOM 2196 C C . MET A 1 297 ? -10.533 0.926 9.266 1.00 81.19 297 MET A C 1
ATOM 2198 O O . MET A 1 297 ? -11.425 0.126 9.018 1.00 81.19 297 MET A O 1
ATOM 2202 N N . TYR A 1 298 ? -10.127 1.202 10.508 1.00 83.00 298 TYR A N 1
ATOM 2203 C CA . TYR A 1 298 ? -10.708 0.641 11.733 1.00 83.00 298 TYR A CA 1
ATOM 2204 C C . TYR A 1 298 ? -11.753 1.578 12.355 1.00 83.00 298 TYR A C 1
ATOM 2206 O O . TYR A 1 298 ? -12.131 1.427 13.510 1.00 83.00 298 TYR A O 1
ATOM 2214 N N . GLY A 1 299 ? -12.194 2.604 11.620 1.00 82.38 299 GLY A N 1
ATOM 2215 C CA . GLY A 1 299 ? -13.170 3.568 12.118 1.00 82.38 299 GLY A CA 1
ATOM 2216 C C . GLY A 1 299 ? -12.616 4.546 13.158 1.00 82.38 299 GLY A C 1
ATOM 2217 O O . GLY A 1 299 ? -13.405 5.222 13.811 1.00 82.38 299 GLY A O 1
ATOM 2218 N N . VAL A 1 300 ? -11.299 4.674 13.302 1.00 85.94 300 VAL A N 1
ATOM 2219 C CA . VAL A 1 300 ? -10.658 5.624 14.227 1.00 85.94 300 VAL A CA 1
ATOM 2220 C C . VAL A 1 300 ? -9.680 6.517 13.464 1.00 85.94 300 VAL A C 1
ATOM 2222 O O . VAL A 1 300 ? -9.339 6.252 12.322 1.00 85.94 300 VAL A O 1
ATOM 2225 N N . ALA A 1 301 ? -9.224 7.614 14.041 1.00 87.19 301 ALA A N 1
ATOM 2226 C CA . ALA A 1 301 ? -8.190 8.458 13.457 1.00 87.19 301 ALA A CA 1
ATOM 2227 C C . ALA A 1 301 ? -7.120 8.743 14.504 1.00 87.19 301 ALA A C 1
ATOM 2229 O O . ALA A 1 301 ? -7.410 8.767 15.696 1.00 87.19 301 ALA A O 1
ATOM 2230 N N . VAL A 1 302 ? -5.887 8.974 14.059 1.00 87.44 302 VAL A N 1
ATOM 2231 C CA . VAL A 1 302 ? -4.808 9.387 14.959 1.00 87.44 302 VAL A CA 1
ATOM 2232 C C . VAL A 1 302 ? -4.628 10.893 14.876 1.00 87.44 302 VAL A C 1
ATOM 2234 O O . VAL A 1 302 ? -4.415 11.443 13.792 1.00 87.44 302 VAL A O 1
ATOM 2237 N N . ARG A 1 303 ? -4.667 11.553 16.031 1.00 86.19 303 ARG A N 1
ATOM 2238 C CA . ARG A 1 303 ? -4.309 12.960 16.196 1.00 86.19 303 ARG A CA 1
ATOM 2239 C C . ARG A 1 303 ? -2.963 13.042 16.906 1.00 86.19 303 ARG A C 1
ATOM 2241 O O . ARG A 1 303 ? -2.769 12.392 17.924 1.00 86.19 303 ARG A O 1
ATOM 2248 N N . MET A 1 304 ? -2.045 13.843 16.375 1.00 85.06 304 MET A N 1
ATOM 2249 C CA . MET A 1 304 ? -0.766 14.124 17.035 1.00 85.06 304 MET A CA 1
ATOM 2250 C C . MET A 1 304 ? -0.937 15.321 17.971 1.00 85.06 304 MET A C 1
ATOM 2252 O O . MET A 1 304 ? -1.372 16.382 17.517 1.00 85.06 304 MET A O 1
ATOM 2256 N N . THR A 1 305 ? -0.612 15.154 19.252 1.00 86.50 305 THR A N 1
ATOM 2257 C CA . THR A 1 305 ? -0.612 16.215 20.272 1.00 86.50 305 THR A CA 1
ATOM 2258 C C . THR A 1 305 ? 0.803 16.424 20.824 1.00 86.50 305 THR A C 1
ATOM 2260 O O . THR A 1 305 ? 1.750 15.764 20.390 1.00 86.50 305 THR A O 1
ATOM 2263 N N . ALA A 1 306 ? 0.971 17.373 21.751 1.00 85.75 306 ALA A N 1
ATOM 2264 C CA . ALA A 1 306 ? 2.255 17.598 22.419 1.00 85.75 306 ALA A CA 1
ATOM 2265 C C . ALA A 1 306 ? 2.692 16.389 23.272 1.00 85.75 306 ALA A C 1
ATOM 2267 O O . ALA A 1 306 ? 3.887 16.135 23.397 1.00 85.75 306 ALA A O 1
ATOM 2268 N N . ASP A 1 307 ? 1.728 15.619 23.787 1.00 83.94 307 ASP A N 1
ATOM 2269 C CA . ASP A 1 307 ? 1.947 14.457 24.661 1.00 83.94 307 ASP A CA 1
ATOM 2270 C C . ASP A 1 307 ? 2.060 13.128 23.876 1.00 83.94 307 ASP A C 1
ATOM 2272 O O . ASP A 1 307 ? 2.360 12.060 24.428 1.00 83.94 307 ASP A O 1
ATOM 2276 N N . GLY A 1 308 ? 1.871 13.189 22.553 1.00 85.62 308 GLY A N 1
ATOM 2277 C CA . GLY A 1 308 ? 2.036 12.078 21.619 1.00 85.62 308 GLY A CA 1
ATOM 2278 C C . GLY A 1 308 ? 0.798 11.810 20.756 1.00 85.62 308 GLY A C 1
ATOM 2279 O O . GLY A 1 308 ? -0.091 12.652 20.645 1.00 85.62 308 GLY A O 1
ATOM 2280 N N . PRO A 1 309 ? 0.742 10.660 20.061 1.00 89.38 309 PRO A N 1
ATOM 2281 C CA . PRO A 1 309 ? -0.443 10.270 19.311 1.00 89.38 309 PRO A CA 1
ATOM 2282 C C . PRO A 1 309 ? -1.591 9.873 20.246 1.00 89.38 309 PRO A C 1
ATOM 2284 O O . PRO A 1 309 ? -1.387 9.145 21.215 1.00 89.38 309 PRO A O 1
ATOM 2287 N N . GLU A 1 310 ? -2.800 10.285 19.879 1.00 88.88 310 GLU A N 1
ATOM 2288 C CA . GLU A 1 310 ? -4.069 9.915 20.510 1.00 88.88 310 GLU A CA 1
ATOM 2289 C C . GLU A 1 310 ? -5.039 9.378 19.456 1.00 88.88 310 GLU A C 1
ATOM 2291 O O . GLU A 1 310 ? -5.029 9.832 18.304 1.00 88.88 310 GLU A O 1
ATOM 2296 N N . LEU A 1 311 ? -5.916 8.449 19.850 1.00 86.56 311 LEU A N 1
ATOM 2297 C CA . LEU A 1 311 ? -7.011 7.999 18.995 1.00 86.56 311 LEU A CA 1
ATOM 2298 C C . LEU A 1 311 ? -8.264 8.843 19.202 1.00 86.56 311 LEU A C 1
ATOM 2300 O O . LEU A 1 311 ? -8.689 9.123 20.321 1.00 86.56 311 LEU A O 1
ATOM 2304 N N . VAL A 1 312 ? -8.883 9.208 18.088 1.00 84.56 312 VAL A N 1
ATOM 2305 C CA . VAL A 1 312 ? -10.125 9.975 18.047 1.00 84.56 312 VAL A CA 1
ATOM 2306 C C . VAL A 1 312 ? -11.100 9.335 17.074 1.00 84.56 312 VAL A C 1
ATOM 2308 O O . VAL A 1 312 ? -10.695 8.687 16.108 1.00 84.56 312 VAL A O 1
ATOM 2311 N N . LEU A 1 313 ? -12.396 9.563 17.268 1.00 80.12 313 LEU A N 1
ATOM 2312 C CA . LEU A 1 313 ? -13.365 9.237 16.228 1.00 80.12 313 LEU A CA 1
ATOM 2313 C C . LEU A 1 313 ? -13.294 10.255 15.077 1.00 80.12 313 LEU A C 1
ATOM 2315 O O . LEU A 1 313 ? -13.394 11.464 15.322 1.00 80.12 313 LEU A O 1
ATOM 2319 N N . PRO A 1 314 ? -13.146 9.806 13.815 1.00 72.44 314 PRO A N 1
ATOM 2320 C CA . PRO A 1 314 ? -13.302 10.688 12.671 1.00 72.44 314 PRO A CA 1
ATOM 2321 C C . PRO A 1 314 ? -14.770 11.138 12.564 1.00 72.44 314 PRO A C 1
ATOM 2323 O O . PRO A 1 314 ? -15.667 10.403 12.992 1.00 72.44 314 PRO A O 1
ATOM 2326 N N . PRO A 1 315 ? -15.044 12.321 11.982 1.00 65.12 315 PRO A N 1
ATOM 2327 C CA . PRO A 1 315 ? -16.414 12.735 11.695 1.00 65.12 315 PRO A CA 1
ATOM 2328 C C . PRO A 1 315 ? -17.120 11.662 10.853 1.00 65.12 315 PRO A C 1
ATOM 2330 O O . PRO A 1 315 ? -16.491 11.032 9.999 1.00 65.12 315 PRO A O 1
ATOM 2333 N N . GLY A 1 316 ? -18.412 11.435 11.109 1.00 57.31 316 GLY A N 1
ATOM 2334 C CA . GLY A 1 316 ? -19.207 10.481 10.334 1.00 57.31 316 GLY A CA 1
ATOM 2335 C C . GLY A 1 316 ? -19.102 10.782 8.838 1.00 57.31 316 GLY A C 1
ATOM 2336 O O . GLY A 1 316 ? -19.193 11.942 8.432 1.00 57.31 316 GLY A O 1
ATOM 2337 N N . SER A 1 317 ? -18.886 9.754 8.016 1.00 45.03 317 SER A N 1
ATOM 2338 C CA . SER A 1 317 ? -18.985 9.886 6.567 1.00 45.03 317 SER A CA 1
ATOM 2339 C C . SER A 1 317 ? -20.422 10.257 6.217 1.00 45.03 317 SER A C 1
ATOM 2341 O O . SER A 1 317 ? -21.332 9.437 6.310 1.00 45.03 317 SER A O 1
ATOM 2343 N N . VAL A 1 318 ? -20.642 11.508 5.822 1.00 31.92 318 VAL A N 1
ATOM 2344 C CA . VAL A 1 318 ? -21.850 11.864 5.079 1.00 31.92 318 VAL A CA 1
ATOM 2345 C C . VAL A 1 318 ? -21.749 11.106 3.753 1.00 31.92 318 VAL A C 1
ATOM 2347 O O . VAL A 1 318 ? -20.780 11.314 3.021 1.00 31.92 318 VAL A O 1
ATOM 2350 N N . SER A 1 319 ? -22.664 10.155 3.525 1.00 30.11 319 SER A N 1
ATOM 2351 C CA . SER A 1 319 ? -22.793 9.432 2.246 1.00 30.11 319 SER A CA 1
ATOM 2352 C C . SER A 1 319 ? -22.877 10.379 1.058 1.00 30.11 319 SER A C 1
ATOM 2354 O O . SER A 1 319 ? -23.527 11.441 1.199 1.00 30.11 319 SER A O 1
#

Solvent-accessible surface area (backbone atoms only — not comparable to full-atom values): 18502 Å² total; per-residue (Å²): 141,79,76,94,78,80,68,79,80,76,72,92,69,79,95,82,76,78,88,61,73,87,55,78,38,64,66,35,52,71,32,40,45,57,42,32,62,82,39,39,59,37,29,25,70,58,81,41,56,67,55,55,25,26,24,44,52,36,42,42,76,42,71,47,97,90,63,50,74,40,61,30,92,52,54,44,32,22,41,23,35,69,39,69,56,70,93,51,97,80,66,47,52,39,30,18,55,50,50,39,84,91,75,30,46,53,79,47,63,96,72,52,46,60,43,58,69,34,45,29,98,91,48,52,63,55,29,58,67,46,62,87,53,59,64,32,50,66,65,55,48,41,50,29,36,46,70,17,45,67,61,47,52,53,60,55,55,79,73,54,99,77,78,70,84,81,67,77,77,64,71,84,64,52,53,23,80,52,25,85,87,53,64,57,71,60,57,47,51,60,47,40,72,58,67,22,32,90,55,45,50,65,32,38,54,42,45,30,52,53,41,50,52,54,42,68,78,42,76,87,66,70,62,66,52,63,63,74,77,66,80,85,77,68,98,60,99,69,78,77,54,72,67,57,55,51,51,53,50,53,43,38,51,27,52,50,54,51,44,52,33,36,54,46,52,55,53,48,54,52,46,43,31,77,72,54,45,38,50,82,60,32,40,31,27,71,69,19,68,53,58,52,58,51,29,54,80,31,54,29,30,60,45,81,53,98,94,40,74,44,55,25,42,58,60,74,81,79,128

Sequence (319 aa):
MHNEHDMPALAPQDAAADTDCRGCGICCRKGGPALHAEDLALFRAGHLAPEHCLTLRAGELARDLDGQLRPLERELVKLRPRQILRQSARGGDWTCLFLNQADNRCSVYAHRPAECRALLCRDTRAITALHGVGRVSRLDVLAAWAEGAAERASAAVGHSDSADPADSANQAALAGCANPGVPWADILAAHEERCGYAVLAPVGAALQRAAEDLRARNPGAVHPVPLPGLPDVPDAPDAPDAAEVAEVAEVAEAVATFLDAVRFDFAFRSLVRERAGAAMEELDFLLGRTLAATAVMYGVAVRMTADGPELVLPPGSVS